Protein AF-A0A7S3F4J5-F1 (afdb_monomer)

Mean predicted aligned error: 11.93 Å

Foldseek 3Di:
DDDDDDDDDDDDPFAPQDWDFDDPVNVVVVQVVVQVVQPPPRPRPDVPVVPPDPVPDRDTDGRHDDPQAPPDCPPDPGDDDQWDKDKDADLPALDWCDDPVRDRPLQVVLVVCVVVLVAQARFPADSVLCLCLLVVPLVSVLVNLLSCQQAVQCGMWMHINRSDTLAHRHRHDNGDDPSSLVSLQVNQCSNPVDPDHSVRSSSVVSNVVSVVSNPDCVSVVVNVVSVVVVPPDD

Secondary structure (DSSP,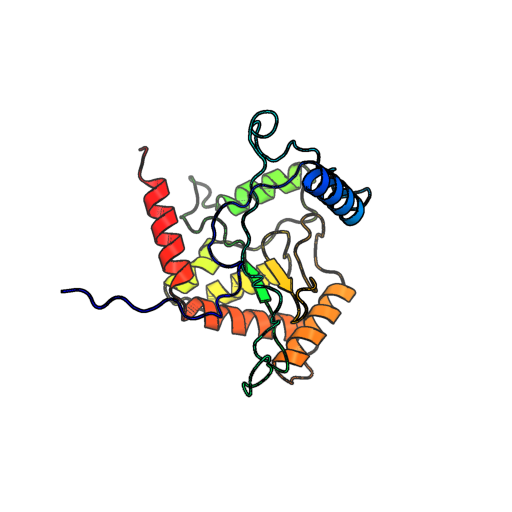 8-state):
-PPPPPP-S---TT-S-PEEEPPHHHHHHHHHHHHHHHTTTS----TTSS-S-TTTS--EEE----SSB---S-SSSSPPPS--EEEEE-----SPPBTTTTB-HHHHHHHHHHHTTSSSS-----HHHHHGGGGT-HHHHHHHHHHHHHS-TTTEEEEETBS-EEEE--SS-SS--HHHHHHHHHHHHHHH-----HHHHHHHHHHHHHHHHHH-THHHHHHHHHHHHTSS--

Structure (mmCIF, N/CA/C/O backbone):
data_AF-A0A7S3F4J5-F1
#
_entry.id   AF-A0A7S3F4J5-F1
#
loop_
_atom_site.group_PDB
_atom_site.id
_atom_site.type_symbol
_atom_site.label_atom_id
_atom_site.label_alt_id
_atom_site.label_comp_id
_atom_site.label_asym_id
_atom_site.label_entity_id
_atom_site.label_seq_id
_atom_site.pdbx_PDB_ins_code
_atom_site.Cartn_x
_atom_site.Cartn_y
_atom_site.Cartn_z
_atom_site.occupancy
_atom_site.B_iso_or_equiv
_atom_site.auth_seq_id
_atom_site.auth_comp_id
_atom_site.auth_asym_id
_atom_site.auth_atom_id
_atom_site.pdbx_PDB_model_num
ATOM 1 N N . CYS A 1 1 ? 43.204 15.368 -17.718 1.00 32.03 1 CYS A N 1
ATOM 2 C CA . CYS A 1 1 ? 43.441 14.307 -18.718 1.00 32.03 1 CYS A CA 1
ATOM 3 C C . CYS A 1 1 ? 42.603 13.088 -18.322 1.00 32.03 1 CYS A C 1
ATOM 5 O O . CYS A 1 1 ? 42.958 12.447 -17.337 1.00 32.03 1 CYS A O 1
ATOM 7 N N . PRO A 1 2 ? 41.441 12.833 -18.949 1.00 34.69 2 PRO A N 1
ATOM 8 C CA . PRO A 1 2 ? 40.557 11.749 -18.534 1.00 34.69 2 PRO A CA 1
ATOM 9 C C . PRO A 1 2 ? 41.062 10.419 -19.107 1.00 34.69 2 PRO A C 1
ATOM 11 O O . PRO A 1 2 ? 41.300 10.299 -20.309 1.00 34.69 2 PRO A O 1
ATOM 14 N N . ARG A 1 3 ? 41.237 9.414 -18.243 1.00 28.86 3 ARG A N 1
ATOM 15 C CA . ARG A 1 3 ? 41.481 8.034 -18.672 1.00 28.86 3 ARG A CA 1
ATOM 16 C C . ARG A 1 3 ? 40.176 7.468 -19.227 1.00 28.86 3 ARG A C 1
ATOM 18 O O . ARG A 1 3 ? 39.187 7.368 -18.509 1.00 28.86 3 ARG A O 1
ATOM 25 N N . ARG A 1 4 ? 40.199 7.118 -20.513 1.00 34.00 4 ARG A N 1
ATOM 26 C CA . ARG A 1 4 ? 39.200 6.267 -21.165 1.00 34.00 4 ARG A CA 1
ATOM 27 C C . ARG A 1 4 ? 39.155 4.928 -20.427 1.00 34.00 4 ARG A C 1
ATOM 29 O O . ARG A 1 4 ? 40.159 4.220 -20.412 1.00 34.00 4 ARG A O 1
ATOM 36 N N . CYS A 1 5 ? 38.011 4.583 -19.846 1.00 32.28 5 CYS A N 1
ATOM 37 C CA . CYS A 1 5 ? 37.709 3.192 -19.533 1.00 32.28 5 CYS A CA 1
ATOM 38 C C . CYS A 1 5 ? 37.317 2.500 -20.840 1.00 32.28 5 CYS A C 1
ATOM 40 O O . CYS A 1 5 ? 36.456 2.983 -21.576 1.00 32.28 5 CYS A O 1
ATOM 42 N N . ALA A 1 6 ? 38.030 1.421 -21.146 1.00 33.41 6 ALA A N 1
ATOM 43 C CA . ALA A 1 6 ? 37.791 0.564 -22.289 1.00 33.41 6 ALA A CA 1
ATOM 44 C C . ALA A 1 6 ? 36.427 -0.124 -22.161 1.00 33.41 6 ALA A C 1
ATOM 46 O O . ALA A 1 6 ? 36.051 -0.580 -21.082 1.00 33.41 6 ALA A O 1
ATOM 47 N N . ALA A 1 7 ? 35.711 -0.185 -23.281 1.00 40.59 7 ALA A N 1
ATOM 48 C CA . ALA A 1 7 ? 34.556 -1.045 -23.450 1.00 40.59 7 ALA A CA 1
ATOM 49 C C . ALA A 1 7 ? 35.012 -2.506 -23.311 1.00 40.59 7 ALA A C 1
ATOM 51 O O . ALA A 1 7 ? 35.871 -2.962 -24.063 1.00 40.59 7 ALA A O 1
ATOM 52 N N . GLY A 1 8 ? 34.463 -3.194 -22.316 1.00 32.19 8 GLY A N 1
ATOM 53 C CA . GLY A 1 8 ? 34.619 -4.620 -22.066 1.00 32.19 8 GLY A CA 1
ATOM 54 C C . GLY A 1 8 ? 33.241 -5.183 -21.748 1.00 32.19 8 GLY A C 1
ATOM 55 O O . GLY A 1 8 ? 32.486 -4.593 -20.979 1.00 32.19 8 GLY A O 1
ATOM 56 N N . GLU A 1 9 ? 32.902 -6.254 -22.444 1.00 43.91 9 GLU A N 1
ATOM 57 C CA . GLU A 1 9 ? 31.578 -6.843 -22.605 1.00 43.91 9 GLU A CA 1
ATOM 58 C C . GLU A 1 9 ? 30.991 -7.362 -21.281 1.00 43.91 9 GLU A C 1
ATOM 60 O O . GLU A 1 9 ? 31.711 -7.890 -20.436 1.00 43.91 9 GLU A O 1
ATOM 65 N N . GLY A 1 10 ? 29.672 -7.208 -21.106 1.00 34.53 10 GLY A N 1
ATOM 66 C CA . GLY A 1 10 ? 28.944 -7.743 -19.945 1.00 34.53 10 GLY A CA 1
ATOM 67 C C . GLY A 1 10 ? 27.765 -6.910 -19.427 1.00 34.53 10 GLY A C 1
ATOM 68 O O . GLY A 1 10 ? 27.169 -7.270 -18.417 1.00 34.53 10 GLY A O 1
ATOM 69 N N . GLY A 1 11 ? 27.406 -5.796 -20.071 1.00 32.66 11 GLY A N 1
ATOM 70 C CA . GLY A 1 11 ? 26.209 -5.041 -19.691 1.00 32.66 11 GLY A CA 1
ATOM 71 C C . GLY A 1 11 ? 24.940 -5.732 -20.186 1.00 32.66 11 GLY A C 1
ATOM 72 O O . GLY A 1 11 ? 24.767 -5.870 -21.395 1.00 32.66 11 GLY A O 1
ATOM 73 N N . CYS A 1 12 ? 24.041 -6.132 -19.280 1.00 35.44 12 CYS A N 1
ATOM 74 C CA . CYS A 1 12 ? 22.691 -6.555 -19.653 1.00 35.44 12 CYS A CA 1
ATOM 75 C C . CYS A 1 12 ? 22.030 -5.448 -20.501 1.00 35.44 12 CYS A C 1
ATOM 77 O O . CYS A 1 12 ? 21.858 -4.328 -20.005 1.00 35.44 12 CYS A O 1
ATOM 79 N N . PRO A 1 13 ? 21.656 -5.718 -21.764 1.00 39.88 13 PRO A N 1
ATOM 80 C CA . PRO A 1 13 ? 21.007 -4.734 -22.616 1.00 39.88 13 PRO A CA 1
ATOM 81 C C . PRO A 1 13 ? 19.553 -4.591 -22.154 1.00 39.88 13 PRO A C 1
ATOM 83 O O . PRO A 1 13 ? 18.672 -5.302 -22.624 1.00 39.88 13 PRO A O 1
ATOM 86 N N . GLY A 1 14 ? 19.287 -3.731 -21.171 1.00 46.59 14 GLY A N 1
ATOM 87 C CA . GLY A 1 14 ? 17.913 -3.561 -20.691 1.00 46.59 14 GLY A CA 1
ATOM 88 C C . GLY A 1 14 ? 17.659 -2.498 -19.629 1.00 46.59 14 GLY A C 1
ATOM 89 O O . GLY A 1 14 ? 16.515 -2.089 -19.495 1.00 46.59 14 GLY A O 1
ATOM 90 N N . ASP A 1 15 ? 18.673 -2.016 -18.906 1.00 48.16 15 ASP A N 1
ATOM 91 C CA . ASP A 1 15 ? 18.454 -1.150 -17.729 1.00 48.16 15 ASP A CA 1
ATOM 92 C C . ASP A 1 15 ? 18.758 0.340 -17.987 1.00 48.16 15 ASP A C 1
ATOM 94 O O . ASP A 1 15 ? 18.996 1.116 -17.066 1.00 48.16 15 ASP A O 1
ATOM 98 N N . SER A 1 16 ? 18.795 0.770 -19.254 1.00 53.78 16 SER A N 1
ATOM 99 C CA . SER A 1 16 ? 19.180 2.146 -19.608 1.00 53.78 16 SER A CA 1
ATOM 100 C C . SER A 1 16 ? 18.078 3.189 -19.375 1.00 53.78 16 SER A C 1
ATOM 102 O O . SER A 1 16 ? 18.332 4.375 -19.583 1.00 53.78 16 SER A O 1
ATOM 104 N N . GLY A 1 17 ? 16.851 2.774 -19.019 1.00 57.31 17 GLY A N 1
ATOM 105 C CA . GLY A 1 17 ? 15.670 3.649 -18.944 1.00 57.31 17 GLY A CA 1
ATOM 106 C C . GLY A 1 17 ? 15.322 4.340 -20.273 1.00 57.31 17 GLY A C 1
ATOM 107 O O . GLY A 1 17 ? 14.478 5.236 -20.310 1.00 57.31 17 GLY A O 1
ATOM 108 N N . ALA A 1 18 ? 15.988 3.956 -21.367 1.00 66.25 18 ALA A N 1
ATOM 109 C CA . ALA A 1 18 ? 15.834 4.588 -22.664 1.00 66.25 18 ALA A CA 1
ATOM 110 C C . ALA A 1 18 ? 14.555 4.076 -23.348 1.00 66.25 18 ALA A C 1
ATOM 112 O O . ALA A 1 18 ? 14.289 2.870 -23.305 1.00 66.25 18 ALA A O 1
ATOM 113 N N . PRO A 1 19 ? 13.777 4.954 -24.005 1.00 69.81 19 PRO A N 1
ATOM 114 C CA . PRO A 1 19 ? 12.610 4.536 -24.767 1.00 69.81 19 PRO A CA 1
ATOM 115 C C . PRO A 1 19 ? 13.005 3.567 -25.895 1.00 69.81 19 PRO A C 1
ATOM 117 O O . PRO A 1 19 ? 13.826 3.890 -26.752 1.00 69.81 19 PRO A O 1
ATOM 120 N N . LEU A 1 20 ? 12.410 2.378 -25.901 1.00 71.31 20 LEU A N 1
ATOM 121 C CA . LEU A 1 20 ? 12.544 1.354 -26.929 1.00 71.31 20 LEU A CA 1
ATOM 122 C C . LEU A 1 20 ? 11.392 1.486 -27.926 1.00 71.31 20 LEU A C 1
ATOM 124 O O . LEU A 1 20 ? 10.230 1.406 -27.532 1.00 71.31 20 LEU A O 1
ATOM 128 N N . ALA A 1 21 ? 11.693 1.636 -29.213 1.00 73.62 21 ALA A N 1
ATOM 129 C CA . ALA A 1 21 ? 10.664 1.619 -30.248 1.00 73.62 21 ALA A CA 1
ATOM 130 C C . ALA A 1 21 ? 9.987 0.236 -30.315 1.00 73.62 21 ALA A C 1
ATOM 132 O O . ALA A 1 21 ? 10.665 -0.786 -30.443 1.00 73.62 21 ALA A O 1
ATOM 133 N N . LEU A 1 22 ? 8.654 0.191 -30.240 1.00 69.62 22 LEU A N 1
ATOM 134 C CA . LEU A 1 22 ? 7.880 -1.045 -30.360 1.00 69.62 22 LEU A CA 1
ATOM 135 C C . LEU A 1 22 ? 7.415 -1.266 -31.807 1.00 69.62 22 LEU A C 1
ATOM 137 O O . LEU A 1 22 ? 6.611 -0.476 -32.316 1.00 69.62 22 LEU A O 1
ATOM 141 N N . PRO A 1 23 ? 7.814 -2.377 -32.458 1.00 80.12 23 PRO A N 1
ATOM 142 C CA . PRO A 1 23 ? 7.240 -2.773 -33.738 1.00 80.12 23 PRO A CA 1
ATOM 143 C C . PRO A 1 23 ? 5.718 -2.948 -33.646 1.00 80.12 23 PRO A C 1
ATOM 145 O O . PRO A 1 23 ? 5.198 -3.445 -32.643 1.00 80.12 23 PRO A O 1
ATOM 148 N N . ALA A 1 24 ? 4.999 -2.603 -34.718 1.00 74.06 24 ALA A N 1
ATOM 149 C CA . ALA A 1 24 ? 3.534 -2.658 -34.758 1.00 74.06 24 ALA A CA 1
ATOM 150 C C . ALA A 1 24 ? 2.964 -4.040 -34.377 1.00 74.06 24 ALA A C 1
ATOM 152 O O . ALA A 1 24 ? 2.048 -4.121 -33.562 1.00 74.06 24 ALA A O 1
ATOM 153 N N . ALA A 1 25 ? 3.572 -5.120 -34.876 1.00 76.00 25 ALA A N 1
ATOM 154 C CA . ALA A 1 25 ? 3.157 -6.490 -34.569 1.00 76.00 25 ALA A CA 1
ATOM 155 C C . ALA A 1 25 ? 3.317 -6.851 -33.078 1.00 76.00 25 ALA A C 1
ATOM 157 O O . ALA A 1 25 ? 2.450 -7.502 -32.495 1.00 76.00 25 ALA A O 1
ATOM 158 N N . LEU A 1 26 ? 4.397 -6.391 -32.431 1.00 73.25 26 LEU A N 1
ATOM 159 C CA . LEU A 1 26 ? 4.615 -6.618 -30.999 1.00 73.25 26 LEU A CA 1
ATOM 160 C C . LEU A 1 26 ? 3.589 -5.846 -30.161 1.00 73.25 26 LEU A C 1
ATOM 162 O O . LEU A 1 26 ? 3.071 -6.373 -29.180 1.00 73.25 26 LEU A O 1
ATOM 166 N N . ARG A 1 27 ? 3.255 -4.617 -30.573 1.00 72.25 27 ARG A N 1
ATOM 167 C CA . ARG A 1 27 ? 2.216 -3.797 -29.935 1.00 72.25 27 ARG A CA 1
ATOM 168 C C . ARG A 1 27 ? 0.847 -4.475 -29.997 1.00 72.25 27 ARG A C 1
ATOM 170 O O . ARG A 1 27 ? 0.159 -4.539 -28.982 1.00 72.25 27 ARG A O 1
ATOM 177 N N . GLU A 1 28 ? 0.454 -4.981 -31.161 1.00 74.56 28 GLU A N 1
ATOM 178 C CA . GLU A 1 28 ? -0.828 -5.672 -31.348 1.00 74.56 28 GLU A CA 1
ATOM 179 C C . GLU A 1 28 ? -0.906 -6.962 -30.527 1.00 74.56 28 GLU A C 1
ATOM 181 O O . GLU A 1 28 ? -1.878 -7.168 -29.797 1.00 74.56 28 GLU A O 1
ATOM 186 N N . GLY A 1 29 ? 0.153 -7.778 -30.561 1.00 75.75 29 GLY A N 1
ATOM 187 C CA . GLY A 1 29 ? 0.253 -8.985 -29.742 1.00 75.75 29 GLY A CA 1
ATOM 188 C C . GLY A 1 29 ? 0.189 -8.687 -28.240 1.00 75.75 29 GLY A C 1
ATOM 189 O O . GLY A 1 29 ? -0.540 -9.355 -27.506 1.00 75.75 29 GLY A O 1
ATOM 190 N N . LEU A 1 30 ? 0.882 -7.640 -27.781 1.00 72.62 30 LEU A N 1
ATOM 191 C CA . LEU A 1 30 ? 0.859 -7.213 -26.382 1.00 72.62 30 LEU A CA 1
ATOM 192 C C . LEU A 1 30 ? -0.533 -6.727 -25.961 1.00 72.62 30 LEU A C 1
ATOM 194 O O . LEU A 1 30 ? -1.018 -7.110 -24.900 1.00 72.62 30 LEU A O 1
ATOM 198 N N . LEU A 1 31 ? -1.203 -5.916 -26.784 1.00 72.38 31 LEU A N 1
ATOM 199 C CA . LEU A 1 31 ? -2.565 -5.453 -26.507 1.00 72.38 31 LEU A CA 1
ATOM 200 C C . LEU A 1 31 ? -3.555 -6.619 -26.431 1.00 72.38 31 LEU A C 1
ATOM 202 O O . LEU A 1 31 ? -4.405 -6.639 -25.538 1.00 72.38 31 LEU A O 1
ATOM 206 N N . ALA A 1 32 ? -3.439 -7.599 -27.327 1.00 74.12 32 ALA A N 1
ATOM 207 C CA . ALA A 1 32 ? -4.258 -8.805 -27.290 1.00 74.12 32 ALA A CA 1
ATOM 208 C C . ALA A 1 32 ? -4.024 -9.599 -25.993 1.00 74.12 32 ALA A C 1
ATOM 210 O O . ALA A 1 32 ? -4.984 -9.920 -25.290 1.00 74.12 32 ALA A O 1
ATOM 211 N N . ALA A 1 33 ? -2.760 -9.830 -25.622 1.00 73.94 33 ALA A N 1
ATOM 212 C CA . ALA A 1 33 ? -2.395 -10.533 -24.393 1.00 73.94 33 ALA A CA 1
ATOM 213 C C . ALA A 1 33 ? -2.870 -9.797 -23.126 1.00 73.94 33 ALA A C 1
ATOM 215 O O . ALA A 1 33 ? -3.418 -10.417 -22.215 1.00 73.94 33 ALA A O 1
ATOM 216 N N . LEU A 1 34 ? -2.727 -8.468 -23.075 1.00 71.19 34 LEU A N 1
ATOM 217 C CA . LEU A 1 34 ? -3.187 -7.642 -21.954 1.00 71.19 34 LEU A CA 1
ATOM 218 C C . LEU A 1 34 ? -4.708 -7.673 -21.796 1.00 71.19 34 LEU A C 1
ATOM 220 O O . LEU A 1 34 ? -5.211 -7.719 -20.673 1.00 71.19 34 LEU A O 1
ATOM 224 N N . ASN A 1 35 ? -5.443 -7.639 -22.909 1.00 68.19 35 ASN A N 1
ATOM 225 C CA . ASN A 1 35 ? -6.898 -7.741 -22.892 1.00 68.19 35 ASN A CA 1
ATOM 226 C C . ASN A 1 35 ? -7.358 -9.135 -22.451 1.00 68.19 35 ASN A C 1
ATOM 228 O O . ASN A 1 35 ? -8.273 -9.228 -21.637 1.00 68.19 35 ASN A O 1
ATOM 232 N N . ALA A 1 36 ? -6.689 -10.198 -22.906 1.00 74.44 36 ALA A N 1
ATOM 233 C CA . ALA A 1 36 ? -6.965 -11.560 -22.454 1.00 74.44 36 ALA A CA 1
ATOM 234 C C . ALA A 1 36 ? -6.711 -11.730 -20.944 1.00 74.44 36 ALA A C 1
ATOM 236 O O . ALA A 1 36 ? -7.530 -12.311 -20.236 1.00 74.44 36 ALA A O 1
ATOM 237 N N . ALA A 1 37 ? -5.621 -11.157 -20.423 1.00 68.69 37 ALA A N 1
ATOM 238 C CA . ALA A 1 37 ? -5.252 -11.260 -19.011 1.00 68.69 37 ALA A CA 1
ATOM 239 C C . ALA A 1 37 ? -6.173 -10.477 -18.050 1.00 68.69 37 ALA A C 1
ATOM 241 O O . ALA A 1 37 ? -6.195 -10.768 -16.854 1.00 68.69 37 ALA A O 1
ATOM 242 N N . ARG A 1 38 ? -6.920 -9.471 -18.530 1.00 62.28 38 ARG A N 1
ATOM 243 C CA . ARG A 1 38 ? -7.803 -8.634 -17.691 1.00 62.28 38 ARG A CA 1
ATOM 244 C C . ARG A 1 38 ? -9.192 -9.228 -17.427 1.00 62.28 38 ARG A C 1
ATOM 246 O O . ARG A 1 38 ? -9.865 -8.744 -16.515 1.00 62.28 38 ARG A O 1
ATOM 253 N N . GLY A 1 39 ? -9.600 -10.261 -18.169 1.00 56.44 39 GLY A N 1
ATOM 254 C CA . GLY A 1 39 ? -10.933 -10.870 -18.070 1.00 56.44 39 GLY A CA 1
ATOM 255 C C . GLY A 1 39 ? -12.082 -9.924 -18.461 1.00 56.44 39 GLY A C 1
ATOM 256 O O . GLY A 1 39 ? -11.877 -8.743 -18.731 1.00 56.44 39 GLY A O 1
ATOM 257 N N . GLU A 1 40 ? -13.320 -10.427 -18.477 1.00 45.53 40 GLU A N 1
ATOM 258 C CA . GLU A 1 40 ? -14.501 -9.690 -18.977 1.00 45.53 40 GLU A CA 1
ATOM 259 C C . GLU A 1 40 ? -14.897 -8.466 -18.120 1.00 45.53 40 GLU A C 1
ATOM 261 O O . GLU A 1 40 ? -15.527 -7.532 -18.615 1.00 45.53 40 GLU A O 1
ATOM 266 N N . GLY A 1 41 ? -14.499 -8.430 -16.841 1.00 43.94 41 GLY A N 1
ATOM 267 C CA . GLY A 1 41 ? -14.794 -7.333 -15.906 1.00 43.94 41 GLY A CA 1
ATOM 268 C C . GLY A 1 41 ? -13.708 -6.253 -15.796 1.00 43.94 41 GLY A C 1
ATOM 269 O O . GLY A 1 41 ? -13.954 -5.183 -15.225 1.00 43.94 41 GLY A O 1
ATOM 270 N N . GLY A 1 42 ? -12.508 -6.512 -16.322 1.00 45.31 42 GLY A N 1
ATOM 271 C CA . GLY A 1 42 ? -11.429 -5.537 -16.412 1.00 45.31 42 GLY A CA 1
ATOM 272 C C . GLY A 1 42 ? -11.581 -4.763 -17.711 1.00 45.31 42 GLY A C 1
ATOM 273 O O . GLY A 1 42 ? -11.340 -5.318 -18.773 1.00 45.31 42 GLY A O 1
ATOM 274 N N . GLY A 1 43 ? -12.000 -3.493 -17.646 1.00 46.91 43 GLY A N 1
ATOM 275 C CA . GLY A 1 43 ? -12.234 -2.679 -18.846 1.00 46.91 43 GLY A CA 1
ATOM 276 C C . GLY A 1 43 ? -11.130 -2.855 -19.899 1.00 46.91 43 GLY A C 1
ATOM 277 O O . GLY A 1 43 ? -9.942 -2.892 -19.542 1.00 46.91 43 GLY A O 1
ATOM 278 N N . ARG A 1 44 ? -11.531 -2.993 -21.177 1.00 43.91 44 ARG A N 1
ATOM 279 C CA . ARG A 1 44 ? -10.604 -3.182 -22.305 1.00 43.91 44 ARG A CA 1
ATOM 280 C C . ARG A 1 44 ? -9.453 -2.189 -22.183 1.00 43.91 44 ARG A C 1
ATOM 282 O O . ARG A 1 44 ? -9.674 -0.989 -22.010 1.00 43.91 44 ARG A O 1
ATOM 289 N N . VAL A 1 45 ? -8.228 -2.674 -22.349 1.00 43.81 45 VAL A N 1
ATOM 290 C CA . VAL A 1 45 ? -7.141 -1.841 -22.861 1.00 43.81 45 VAL A CA 1
ATOM 291 C C . VAL A 1 45 ? -7.478 -1.564 -24.323 1.00 43.81 45 VAL A C 1
ATOM 293 O O . VAL A 1 45 ? -6.957 -2.175 -25.251 1.00 43.81 45 VAL A O 1
ATOM 296 N N . VAL A 1 46 ? -8.436 -0.665 -24.523 1.00 42.47 46 VAL A N 1
ATOM 297 C CA . VAL A 1 46 ? -8.457 0.183 -25.708 1.00 42.47 46 VAL A CA 1
ATOM 298 C C . VAL A 1 46 ? -7.246 1.102 -25.575 1.00 42.47 46 VAL A C 1
ATOM 300 O O . VAL A 1 46 ? -6.859 1.434 -24.449 1.00 42.47 46 VAL A O 1
ATOM 303 N N . GLY A 1 47 ? -6.647 1.537 -26.681 1.00 40.31 47 GLY A N 1
ATOM 304 C CA . GLY A 1 47 ? -5.560 2.528 -26.691 1.00 40.31 47 GLY A CA 1
ATOM 305 C C . GLY A 1 47 ? -5.945 3.915 -26.135 1.00 40.31 47 GLY A C 1
ATOM 306 O O . GLY A 1 47 ? -5.438 4.922 -26.599 1.00 40.31 47 GLY A O 1
ATOM 307 N N . ALA A 1 48 ? -6.858 3.992 -25.164 1.00 36.50 48 ALA A N 1
ATOM 308 C CA . ALA A 1 48 ? -7.655 5.160 -24.816 1.00 36.50 48 ALA A CA 1
ATOM 309 C C . ALA A 1 48 ? -7.450 5.667 -23.373 1.00 36.50 48 ALA A C 1
ATOM 311 O O . ALA A 1 48 ? -8.067 6.655 -22.983 1.00 36.50 48 ALA A O 1
ATOM 312 N N . HIS A 1 49 ? -6.580 5.038 -22.568 1.00 35.31 49 HIS A N 1
ATOM 313 C CA . HIS A 1 49 ? -6.132 5.617 -21.286 1.00 35.31 49 HIS A CA 1
ATOM 314 C C . HIS A 1 49 ? -4.667 6.066 -21.269 1.00 35.31 49 HIS A C 1
ATOM 316 O O . HIS A 1 49 ? -4.238 6.684 -20.296 1.00 35.31 49 HIS A O 1
ATOM 322 N N . ALA A 1 50 ? -3.938 5.876 -22.370 1.00 36.12 50 ALA A N 1
ATOM 323 C CA . ALA A 1 50 ? -2.950 6.869 -22.753 1.00 36.12 50 ALA A CA 1
ATOM 324 C C . ALA A 1 50 ? -3.756 8.055 -23.296 1.00 36.12 50 ALA A C 1
ATOM 326 O O . ALA A 1 50 ? -4.408 7.949 -24.329 1.00 36.12 50 ALA A O 1
ATOM 327 N N . THR A 1 51 ? -3.823 9.149 -22.547 1.00 34.19 51 THR A N 1
ATOM 328 C CA . THR A 1 51 ? -4.411 10.419 -22.986 1.00 34.19 51 THR A CA 1
ATOM 329 C C . THR A 1 51 ? -4.024 10.736 -24.433 1.00 34.19 51 THR A C 1
ATOM 331 O O . THR A 1 51 ? -2.871 11.066 -24.662 1.00 34.19 51 THR A O 1
ATOM 334 N N . ARG A 1 52 ? -4.972 10.633 -25.378 1.00 33.88 52 ARG A N 1
ATOM 335 C CA . ARG A 1 52 ? -5.053 11.320 -26.690 1.00 33.88 52 ARG A CA 1
ATOM 336 C C . ARG A 1 52 ? -3.821 11.317 -27.628 1.00 33.88 52 ARG A C 1
ATOM 338 O O . ARG A 1 52 ? -3.867 11.988 -28.645 1.00 33.88 52 ARG A O 1
ATOM 345 N N . ALA A 1 53 ? -2.744 10.604 -27.315 1.00 34.38 53 ALA A N 1
ATOM 346 C CA . ALA A 1 53 ? -1.436 10.829 -27.935 1.00 34.38 53 ALA A CA 1
ATOM 347 C C . ALA A 1 53 ? -1.002 9.723 -28.915 1.00 34.38 53 ALA A C 1
ATOM 349 O O . ALA A 1 53 ? -0.144 9.954 -29.752 1.00 34.38 53 ALA A O 1
ATOM 350 N N . VAL A 1 54 ? -1.574 8.518 -28.850 1.00 43.41 54 VAL A N 1
ATOM 351 C CA . VAL A 1 54 ? -0.974 7.339 -29.517 1.00 43.41 54 VAL A CA 1
ATOM 352 C C . VAL A 1 54 ? -1.536 7.061 -30.918 1.00 43.41 54 VAL A C 1
ATOM 354 O O . VAL A 1 54 ? -1.080 6.140 -31.582 1.00 43.41 54 VAL A O 1
ATOM 357 N N . GLU A 1 55 ? -2.483 7.858 -31.415 1.00 44.97 55 GLU A N 1
ATOM 358 C CA . GLU A 1 55 ? -2.869 7.761 -32.835 1.00 44.97 55 GLU A CA 1
ATOM 359 C C . GLU A 1 55 ? -1.836 8.433 -33.763 1.00 44.97 55 GLU A C 1
ATOM 361 O O . GLU A 1 55 ? -1.810 8.125 -34.949 1.00 44.97 55 GLU A O 1
ATOM 366 N N . GLU A 1 56 ? -0.914 9.245 -33.218 1.00 46.34 56 GLU A N 1
ATOM 367 C CA . GLU A 1 56 ? 0.160 9.913 -33.980 1.00 46.34 56 GLU A CA 1
ATOM 368 C C . GLU A 1 56 ? 1.586 9.690 -33.425 1.00 46.34 56 GLU A C 1
ATOM 370 O O . GLU A 1 56 ? 2.558 10.049 -34.086 1.00 46.34 56 GLU A O 1
ATOM 375 N N . LEU A 1 57 ? 1.754 9.078 -32.243 1.00 42.50 57 LEU A N 1
ATOM 376 C CA . LEU A 1 57 ? 3.071 8.838 -31.636 1.00 42.50 57 LEU A CA 1
ATOM 377 C C . LEU A 1 57 ? 3.535 7.390 -31.806 1.00 42.50 57 LEU A C 1
ATOM 379 O O . LEU A 1 57 ? 2.849 6.442 -31.420 1.00 42.50 57 LEU A O 1
ATOM 383 N N . GLU A 1 58 ? 4.754 7.239 -32.327 1.00 54.25 58 GLU A N 1
ATOM 384 C CA . GLU A 1 58 ? 5.552 6.017 -32.245 1.00 54.25 58 GLU A CA 1
ATOM 385 C C . GLU A 1 58 ? 5.454 5.437 -30.824 1.00 54.25 58 GLU A C 1
ATOM 387 O O . GLU A 1 58 ? 5.695 6.117 -29.824 1.00 54.25 58 GLU A O 1
ATOM 392 N N . ALA A 1 59 ? 5.016 4.182 -30.716 1.00 60.78 59 ALA A N 1
ATOM 393 C CA . ALA A 1 59 ? 4.841 3.543 -29.422 1.00 60.78 59 ALA A CA 1
ATOM 394 C C . ALA A 1 59 ? 6.221 3.193 -28.862 1.00 60.78 59 ALA A C 1
ATOM 396 O O . ALA A 1 59 ? 6.860 2.244 -29.313 1.00 60.78 59 ALA A O 1
ATOM 397 N N . TYR A 1 60 ? 6.672 3.958 -27.878 1.00 61.22 60 TYR A N 1
ATOM 398 C CA . TYR A 1 60 ? 7.875 3.642 -27.127 1.00 61.22 60 TYR A CA 1
ATOM 399 C C . TYR A 1 60 ? 7.524 2.864 -25.853 1.00 61.22 60 TYR A C 1
ATOM 401 O O . TYR A 1 60 ? 6.553 3.182 -25.164 1.00 61.22 60 TYR A O 1
ATOM 409 N N . ALA A 1 61 ? 8.320 1.850 -25.527 1.00 66.25 61 ALA A N 1
ATOM 410 C CA . ALA A 1 61 ? 8.312 1.172 -24.236 1.00 66.25 61 ALA A CA 1
ATOM 411 C C . ALA A 1 61 ? 9.500 1.632 -23.394 1.00 66.25 61 ALA A C 1
ATOM 413 O O . ALA A 1 61 ? 10.560 1.927 -23.928 1.00 66.25 61 ALA A O 1
ATOM 414 N N . VAL A 1 62 ? 9.351 1.632 -22.075 1.00 66.25 62 VAL A N 1
ATOM 415 C CA . VAL A 1 62 ? 10.489 1.753 -21.159 1.00 66.25 62 VAL A CA 1
ATOM 416 C C . VAL A 1 62 ? 10.676 0.396 -20.502 1.00 66.25 62 VAL A C 1
ATOM 418 O O . VAL A 1 62 ? 9.726 -0.157 -19.943 1.00 66.25 62 VAL A O 1
ATOM 421 N N . LEU A 1 63 ? 11.884 -0.152 -20.608 1.00 69.12 63 LEU A N 1
ATOM 422 C CA . LEU A 1 63 ? 12.277 -1.311 -19.821 1.00 69.12 63 LEU A CA 1
ATOM 423 C C . LEU A 1 63 ? 12.679 -0.816 -18.436 1.00 69.12 63 LEU A C 1
ATOM 425 O O . LEU A 1 63 ? 13.567 0.018 -18.287 1.00 69.12 63 LEU A O 1
ATOM 429 N N . GLU A 1 64 ? 11.970 -1.316 -17.436 1.00 70.50 64 GLU A N 1
ATOM 430 C CA . GLU A 1 64 ? 12.206 -1.030 -16.031 1.00 70.50 64 GLU A CA 1
ATOM 431 C C . GLU A 1 64 ? 12.545 -2.336 -15.337 1.00 70.50 64 GLU A C 1
ATOM 433 O O . GLU A 1 64 ? 11.901 -3.363 -15.578 1.00 70.50 64 GLU A O 1
ATOM 438 N N . ARG A 1 65 ? 13.505 -2.289 -14.414 1.00 74.69 65 ARG A N 1
ATOM 439 C CA . ARG A 1 65 ? 13.749 -3.414 -13.521 1.00 74.69 65 ARG A CA 1
ATOM 440 C C . ARG A 1 65 ? 12.464 -3.770 -12.774 1.00 74.69 65 ARG A C 1
ATOM 442 O O . ARG A 1 65 ? 11.865 -2.908 -12.115 1.00 74.69 65 ARG A O 1
ATOM 449 N N . ASP A 1 66 ? 12.093 -5.047 -12.836 1.00 75.38 66 ASP A N 1
ATOM 450 C CA . ASP A 1 66 ? 11.031 -5.602 -12.009 1.00 75.38 66 ASP A CA 1
ATOM 451 C C . ASP A 1 66 ? 11.475 -5.582 -10.540 1.00 75.38 66 ASP A C 1
ATOM 453 O O . ASP A 1 66 ? 12.482 -6.178 -10.157 1.00 75.38 66 ASP A O 1
ATOM 457 N N . LYS A 1 67 ? 10.734 -4.823 -9.732 1.00 79.00 67 LYS A N 1
ATOM 458 C CA . LYS A 1 67 ? 10.988 -4.628 -8.298 1.00 79.00 67 LYS A CA 1
ATOM 459 C C . LYS A 1 67 ? 10.163 -5.604 -7.454 1.00 79.00 67 LYS A C 1
ATOM 461 O O . LYS A 1 67 ? 10.374 -5.684 -6.248 1.00 79.00 67 LYS A O 1
ATOM 466 N N . ALA A 1 68 ? 9.197 -6.290 -8.068 1.00 71.94 68 ALA A N 1
ATOM 467 C CA . ALA A 1 68 ? 8.323 -7.254 -7.417 1.00 71.94 68 ALA A CA 1
ATOM 468 C C . ALA A 1 68 ? 8.892 -8.671 -7.477 1.00 71.94 68 ALA A C 1
ATOM 470 O O . ALA A 1 68 ? 8.766 -9.405 -6.500 1.00 71.94 68 ALA A O 1
ATOM 471 N N . SER A 1 69 ? 9.547 -9.052 -8.576 1.00 67.69 69 SER A N 1
ATOM 472 C CA . SER A 1 69 ? 10.295 -10.306 -8.615 1.00 67.69 69 SER A CA 1
ATOM 473 C C . SER A 1 69 ? 11.721 -10.113 -8.106 1.00 67.69 69 SER A C 1
ATOM 475 O O . SER A 1 69 ? 12.477 -9.257 -8.564 1.00 67.69 69 SER A O 1
ATOM 477 N N . VAL A 1 70 ? 12.121 -10.952 -7.153 1.00 62.50 70 VAL A N 1
ATOM 478 C CA . VAL A 1 70 ? 13.525 -11.059 -6.748 1.00 62.50 70 VAL A CA 1
ATOM 479 C C . VAL A 1 70 ? 14.130 -12.216 -7.534 1.00 62.50 70 VAL A C 1
ATOM 481 O O . VAL A 1 70 ? 14.430 -13.281 -7.003 1.00 62.50 70 VAL A O 1
ATOM 484 N N . ARG A 1 71 ? 14.257 -12.035 -8.851 1.00 53.50 71 ARG A N 1
ATOM 485 C CA . ARG A 1 71 ? 15.025 -12.941 -9.715 1.00 53.50 71 ARG A CA 1
ATOM 486 C C . ARG A 1 71 ? 16.397 -12.311 -9.944 1.00 53.50 71 ARG A C 1
ATOM 488 O O . ARG A 1 71 ? 16.472 -11.183 -10.415 1.00 53.50 71 ARG A O 1
ATOM 495 N N . GLY A 1 72 ? 17.473 -13.011 -9.573 1.00 45.12 72 GLY A N 1
ATOM 496 C CA . GLY A 1 72 ? 18.839 -12.580 -9.913 1.00 45.12 72 GLY A CA 1
ATOM 497 C C . GLY A 1 72 ? 19.791 -12.213 -8.768 1.00 45.12 72 GLY A C 1
ATOM 498 O O . GLY A 1 72 ? 20.867 -11.707 -9.052 1.00 45.12 72 GLY A O 1
ATOM 499 N N . LEU A 1 73 ? 19.506 -12.528 -7.498 1.00 46.16 73 LEU A N 1
ATOM 500 C CA . LEU A 1 73 ? 20.578 -12.609 -6.477 1.00 46.16 73 LEU A CA 1
ATOM 501 C C . LEU A 1 73 ? 21.355 -13.945 -6.541 1.00 46.16 73 LEU A C 1
ATOM 503 O O . LEU A 1 73 ? 21.967 -14.351 -5.562 1.00 46.16 73 LEU A O 1
ATOM 507 N N . GLY A 1 74 ? 21.300 -14.661 -7.670 1.00 40.00 74 GLY A N 1
ATOM 508 C CA . GLY A 1 74 ? 21.771 -16.044 -7.768 1.00 40.00 74 GLY A CA 1
ATOM 509 C C . GLY A 1 74 ? 22.284 -16.482 -9.141 1.00 40.00 74 GLY A C 1
ATOM 510 O O . GLY A 1 74 ? 22.170 -17.667 -9.444 1.00 40.00 74 GLY A O 1
ATOM 511 N N . GLU A 1 75 ? 22.834 -15.566 -9.947 1.00 42.88 75 GLU A N 1
ATOM 512 C CA . GLU A 1 75 ? 23.779 -15.910 -11.037 1.00 42.88 75 GLU A CA 1
ATOM 513 C C . GLU A 1 75 ? 25.243 -15.633 -10.628 1.00 42.88 75 GLU A C 1
ATOM 515 O O . GLU A 1 75 ? 26.112 -15.343 -11.442 1.00 42.88 75 GLU A O 1
ATOM 520 N N . GLY A 1 76 ? 25.515 -15.756 -9.328 1.00 49.94 76 GLY A N 1
ATOM 521 C CA . GLY A 1 76 ? 26.840 -15.834 -8.716 1.00 49.94 76 GLY A CA 1
ATOM 522 C C . GLY A 1 76 ? 26.721 -16.497 -7.339 1.00 49.94 76 GLY A C 1
ATOM 523 O O . GLY A 1 76 ? 25.600 -16.717 -6.875 1.00 49.94 76 GLY A O 1
ATOM 524 N N . ASP A 1 77 ? 27.848 -16.772 -6.675 1.00 41.97 77 ASP A N 1
ATOM 525 C CA . ASP A 1 77 ? 27.963 -17.370 -5.321 1.00 41.97 77 ASP A CA 1
ATOM 526 C C . ASP A 1 77 ? 27.344 -16.519 -4.177 1.00 41.97 77 ASP A C 1
ATOM 528 O O . ASP A 1 77 ? 27.684 -16.661 -3.002 1.00 41.97 77 ASP A O 1
ATOM 532 N N . GLY A 1 78 ? 26.429 -15.599 -4.494 1.00 43.84 78 GLY A N 1
ATOM 533 C CA . GLY A 1 78 ? 25.690 -14.796 -3.529 1.00 43.84 78 GLY A CA 1
ATOM 534 C C . GLY A 1 78 ? 24.513 -15.561 -2.906 1.00 43.84 78 GLY A C 1
ATOM 535 O O . GLY A 1 78 ? 23.936 -16.456 -3.532 1.00 43.84 78 GLY A O 1
ATOM 536 N N . PRO A 1 79 ? 24.114 -15.215 -1.669 1.00 40.78 79 PRO A N 1
ATOM 537 C CA . PRO A 1 79 ? 23.006 -15.875 -0.996 1.00 40.78 79 PRO A CA 1
ATOM 538 C C . PRO A 1 79 ? 21.694 -15.633 -1.753 1.00 40.78 79 PRO A C 1
ATOM 540 O O . PRO A 1 79 ? 21.213 -14.503 -1.868 1.00 40.78 79 PRO A O 1
ATOM 543 N N . ARG A 1 80 ? 21.073 -16.720 -2.227 1.00 51.41 80 ARG A N 1
ATOM 544 C CA . ARG A 1 80 ? 19.675 -16.700 -2.668 1.00 51.41 80 ARG A CA 1
ATOM 545 C C . ARG A 1 80 ? 18.817 -16.354 -1.455 1.00 51.41 80 ARG A C 1
ATOM 547 O O . ARG A 1 80 ? 18.806 -17.106 -0.483 1.00 51.41 80 ARG A O 1
ATOM 554 N N . LEU A 1 81 ? 18.101 -15.231 -1.500 1.00 58.69 81 LEU A N 1
ATOM 555 C CA . LEU A 1 81 ? 17.104 -14.927 -0.476 1.00 58.69 81 LEU A CA 1
ATOM 556 C C . LEU A 1 81 ? 16.058 -16.049 -0.482 1.00 58.69 81 LEU A C 1
ATOM 558 O O . LEU A 1 81 ? 15.381 -16.260 -1.487 1.00 58.69 81 LEU A O 1
ATOM 562 N N . ALA A 1 82 ? 15.963 -16.784 0.627 1.00 64.62 82 ALA A N 1
ATOM 563 C CA . ALA A 1 82 ? 15.035 -17.906 0.773 1.00 64.62 82 ALA A CA 1
ATOM 564 C C . ALA A 1 82 ? 13.563 -17.456 0.710 1.00 64.62 82 ALA A C 1
ATOM 566 O O . ALA A 1 82 ? 12.696 -18.228 0.308 1.00 64.62 82 ALA A O 1
ATOM 567 N N . ALA A 1 83 ? 13.298 -16.192 1.054 1.00 76.56 83 ALA A N 1
ATOM 568 C CA . ALA A 1 83 ? 12.003 -15.544 0.936 1.00 76.56 83 ALA A CA 1
ATOM 569 C C . ALA A 1 83 ? 12.174 -14.042 0.672 1.00 76.56 83 ALA A C 1
ATOM 571 O O . ALA A 1 83 ? 13.127 -13.414 1.134 1.00 76.56 83 ALA A O 1
ATOM 572 N N . ALA A 1 84 ? 11.232 -13.464 -0.071 1.00 84.56 84 ALA A N 1
ATOM 573 C CA . ALA A 1 84 ? 11.138 -12.032 -0.305 1.00 84.56 84 ALA A CA 1
ATOM 574 C C . ALA A 1 84 ? 9.669 -11.621 -0.432 1.00 84.56 84 ALA A C 1
ATOM 576 O O . ALA A 1 84 ? 8.846 -12.371 -0.963 1.00 84.56 84 ALA A O 1
ATOM 577 N N . LEU A 1 85 ? 9.370 -10.410 0.032 1.00 90.12 85 LEU A N 1
ATOM 578 C CA . LEU A 1 85 ? 8.085 -9.748 -0.143 1.00 90.12 85 LEU A CA 1
ATOM 579 C C . LEU A 1 85 ? 8.314 -8.372 -0.750 1.00 90.12 85 LEU A C 1
ATOM 581 O O . LEU A 1 85 ? 9.159 -7.612 -0.277 1.00 90.12 85 LEU A O 1
ATOM 585 N N . CYS A 1 86 ? 7.524 -8.037 -1.764 1.00 92.44 86 CYS A N 1
ATOM 586 C CA . CYS A 1 86 ? 7.456 -6.684 -2.294 1.00 92.44 86 CYS A CA 1
ATOM 587 C C . CYS A 1 86 ? 6.113 -6.063 -1.920 1.00 92.44 86 CYS A C 1
ATOM 589 O O . CYS A 1 86 ? 5.060 -6.679 -2.095 1.00 92.44 86 CYS A O 1
ATOM 591 N N . VAL A 1 87 ? 6.148 -4.834 -1.405 1.00 95.19 87 VAL A N 1
ATOM 592 C CA . VAL A 1 87 ? 4.950 -4.080 -1.034 1.00 95.19 87 VAL A CA 1
ATOM 593 C C . VAL A 1 87 ? 4.901 -2.795 -1.847 1.00 95.19 87 VAL A C 1
ATOM 595 O O . VAL A 1 87 ? 5.747 -1.914 -1.708 1.00 95.19 87 VAL A O 1
ATOM 598 N N . GLU A 1 88 ? 3.879 -2.669 -2.685 1.00 96.19 88 GLU A N 1
ATOM 599 C CA . GLU A 1 88 ? 3.564 -1.430 -3.389 1.00 96.19 88 GLU A CA 1
ATOM 600 C C . GLU A 1 88 ? 2.639 -0.580 -2.513 1.00 96.19 88 GLU A C 1
ATOM 602 O O . GLU A 1 88 ? 1.530 -1.000 -2.177 1.00 96.19 88 GLU A O 1
ATOM 607 N N . LEU A 1 89 ? 3.066 0.643 -2.187 1.00 95.88 89 LEU A N 1
ATOM 608 C CA . LEU A 1 89 ? 2.264 1.624 -1.456 1.00 95.88 89 LEU A CA 1
ATOM 609 C C . LEU A 1 89 ? 1.972 2.842 -2.334 1.00 95.88 89 LEU A C 1
ATOM 611 O O . LEU A 1 89 ? 2.879 3.457 -2.892 1.00 95.88 89 LEU A O 1
ATOM 615 N N . LYS A 1 90 ? 0.700 3.255 -2.406 1.00 96.44 90 LYS A N 1
ATOM 616 C CA . LYS A 1 90 ? 0.291 4.548 -2.986 1.00 96.44 90 LYS A CA 1
ATOM 617 C C . LYS A 1 90 ? -0.074 5.505 -1.852 1.00 96.44 90 LYS A C 1
ATOM 619 O O . LYS A 1 90 ? -1.259 5.580 -1.516 1.00 96.44 90 LYS A O 1
ATOM 624 N N . PRO A 1 91 ? 0.890 6.281 -1.314 1.00 95.50 91 PRO A N 1
ATOM 625 C CA . PRO A 1 91 ? 0.729 7.050 -0.073 1.00 95.50 91 PRO A CA 1
ATOM 626 C C . PRO A 1 91 ? -0.237 8.239 -0.189 1.00 95.50 91 PRO A C 1
ATOM 628 O O . PRO A 1 91 ? -0.601 8.855 0.804 1.00 95.50 91 PRO A O 1
ATOM 631 N N . LYS A 1 92 ? -0.673 8.580 -1.410 1.00 95.50 92 LYS A N 1
ATOM 632 C CA . LYS A 1 92 ? -1.533 9.740 -1.709 1.00 95.50 92 LYS A CA 1
ATOM 633 C C . LYS A 1 92 ? -0.919 11.049 -1.173 1.00 95.50 92 LYS A C 1
ATOM 635 O O . LYS A 1 92 ? 0.299 11.197 -1.157 1.00 95.50 92 LYS A O 1
ATOM 640 N N . CYS A 1 93 ? -1.759 12.037 -0.860 1.00 93.31 93 CYS A N 1
ATOM 641 C CA . CYS A 1 93 ? -1.344 13.381 -0.460 1.00 93.31 93 CYS A CA 1
ATOM 642 C C . CYS A 1 93 ? -1.280 13.492 1.067 1.00 93.31 93 CYS A C 1
ATOM 644 O O . CYS A 1 93 ? -2.320 13.381 1.708 1.00 93.31 93 CYS A O 1
ATOM 646 N N . GLY A 1 94 ? -0.094 13.748 1.618 1.00 91.75 94 GLY A N 1
ATOM 647 C CA . GLY A 1 94 ? 0.155 13.962 3.046 1.00 91.75 94 GLY A CA 1
ATOM 648 C C . GLY A 1 94 ? 0.050 15.418 3.500 1.00 91.75 94 GLY A C 1
ATOM 649 O O . GLY A 1 94 ? 0.423 15.733 4.628 1.00 91.75 94 GLY A O 1
ATOM 650 N N . LEU A 1 95 ? -0.408 16.324 2.632 1.00 89.44 95 LEU A N 1
ATOM 651 C CA . LEU A 1 95 ? -0.637 17.721 3.001 1.00 89.44 95 LEU A CA 1
ATOM 652 C C . LEU A 1 95 ? -1.796 17.846 4.005 1.00 89.44 95 LEU A C 1
ATOM 654 O O . LEU A 1 95 ? -2.649 16.954 4.059 1.00 89.44 95 LEU A O 1
ATOM 658 N N . PRO A 1 96 ? -1.857 18.939 4.787 1.00 82.50 96 PRO A N 1
ATOM 659 C CA . PRO A 1 96 ? -2.956 19.185 5.713 1.00 82.50 96 PRO A CA 1
ATOM 660 C C . PRO A 1 96 ? -4.336 19.092 5.054 1.00 82.50 96 PRO A C 1
ATOM 662 O O . PRO A 1 96 ? -4.494 19.264 3.842 1.00 82.50 96 PRO A O 1
ATOM 665 N N . ALA A 1 97 ? -5.340 18.808 5.879 1.00 80.12 97 ALA A N 1
ATOM 666 C CA . ALA A 1 97 ? -6.728 18.770 5.457 1.00 80.12 97 ALA A CA 1
ATOM 667 C C . ALA A 1 97 ? -7.186 20.085 4.804 1.00 80.12 97 ALA A C 1
ATOM 669 O O . ALA A 1 97 ? -6.706 21.165 5.144 1.00 80.12 97 ALA A O 1
ATOM 670 N N . LEU A 1 98 ? -8.134 19.982 3.870 1.00 70.94 98 LEU A N 1
ATOM 671 C CA . LEU A 1 98 ? -8.654 21.130 3.128 1.00 70.94 98 LEU A CA 1
ATOM 672 C C . LEU A 1 98 ? -9.937 21.665 3.781 1.00 70.94 98 LEU A C 1
ATOM 674 O O . LEU A 1 98 ? -10.864 20.901 4.058 1.00 70.94 98 LEU A O 1
ATOM 678 N N . GLY A 1 99 ? -10.014 22.989 3.937 1.00 62.88 99 GLY A N 1
ATOM 679 C CA . GLY A 1 99 ? -11.216 23.711 4.365 1.00 62.88 99 GLY A CA 1
ATOM 680 C C . GLY A 1 99 ? -11.609 23.520 5.837 1.00 62.88 99 GLY A C 1
ATOM 681 O O . GLY A 1 99 ? -10.980 22.781 6.592 1.00 62.88 99 GLY A O 1
ATOM 682 N N . ALA A 1 100 ? -12.700 24.181 6.237 1.00 57.19 100 ALA A N 1
ATOM 683 C CA . ALA A 1 100 ? -13.183 24.232 7.624 1.00 57.19 100 ALA A CA 1
ATOM 684 C C . ALA A 1 100 ? -13.568 22.862 8.224 1.00 57.19 100 ALA A C 1
ATOM 686 O O . ALA A 1 100 ? -13.691 22.730 9.435 1.00 57.19 100 ALA A O 1
ATOM 687 N N . GLY A 1 101 ? -13.753 21.834 7.388 1.00 63.34 101 GLY A N 1
ATOM 688 C CA . GLY A 1 101 ? -14.168 20.498 7.819 1.00 63.34 101 GLY A CA 1
ATOM 689 C C . GLY A 1 101 ? -13.034 19.565 8.250 1.00 63.34 101 GLY A C 1
ATOM 690 O O . GLY A 1 101 ? -13.327 18.428 8.610 1.00 63.34 101 GLY A O 1
ATOM 691 N N . GLY A 1 102 ? -11.765 19.982 8.155 1.00 79.88 102 GLY A N 1
ATOM 692 C CA . GLY A 1 102 ? -10.626 19.193 8.647 1.00 79.88 102 GLY A CA 1
ATOM 693 C C . GLY A 1 102 ? -10.432 17.828 7.969 1.00 79.88 102 GLY A C 1
ATOM 694 O O . GLY A 1 102 ? -9.701 16.990 8.487 1.00 79.88 102 GLY A O 1
ATOM 695 N N . LYS A 1 103 ? -11.047 17.587 6.800 1.00 84.75 103 LYS A N 1
ATOM 696 C CA . LYS A 1 103 ? -10.928 16.321 6.057 1.00 84.75 103 LYS A CA 1
ATOM 697 C C . LYS A 1 103 ? -9.801 16.368 5.034 1.00 84.75 103 LYS A C 1
ATOM 699 O O . LYS A 1 103 ? -9.640 17.346 4.299 1.00 84.75 103 LYS A O 1
ATOM 704 N N . SER A 1 104 ? -9.058 15.272 4.919 1.00 90.44 104 SER A N 1
ATOM 705 C CA . SER A 1 104 ? -8.066 15.133 3.861 1.00 90.44 104 SER A CA 1
ATOM 706 C C . SER A 1 104 ? -8.711 15.055 2.477 1.00 90.44 104 SER A C 1
ATOM 708 O O . SER A 1 104 ? -9.854 14.613 2.299 1.00 90.44 104 SER A O 1
ATOM 710 N N . ARG A 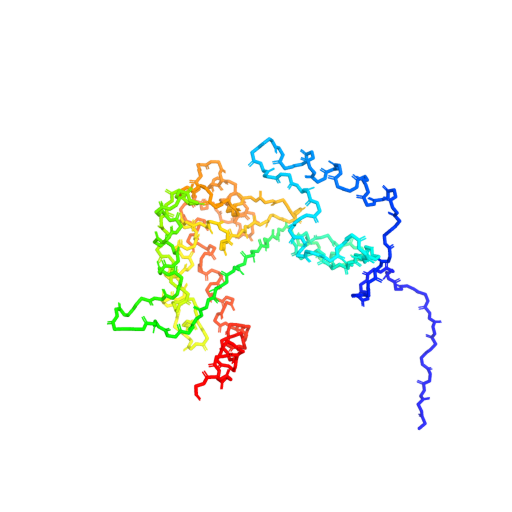1 105 ? -7.935 15.406 1.444 1.00 91.88 105 ARG A N 1
ATOM 711 C CA . ARG A 1 105 ? -8.328 15.171 0.046 1.00 91.88 105 ARG A CA 1
ATOM 712 C C . ARG A 1 105 ? -8.666 13.696 -0.205 1.00 91.88 105 ARG A C 1
ATOM 714 O O . ARG A 1 105 ? -9.548 13.406 -1.012 1.00 91.88 105 ARG A O 1
ATOM 721 N N . TYR A 1 106 ? -7.977 12.767 0.463 1.00 94.25 106 TYR A N 1
ATOM 722 C CA . TYR A 1 106 ? -8.253 11.337 0.334 1.00 94.25 106 TYR A CA 1
ATOM 723 C C . TYR A 1 106 ? -9.629 10.982 0.904 1.00 94.25 106 TYR A C 1
ATOM 725 O O . TYR A 1 106 ? -10.426 10.377 0.188 1.00 94.25 106 TYR A O 1
ATOM 733 N N . ALA A 1 107 ? -9.948 11.431 2.120 1.00 92.62 107 ALA A N 1
ATOM 734 C CA . ALA A 1 107 ? -11.232 11.177 2.767 1.00 92.62 107 ALA A CA 1
ATOM 735 C C . ALA A 1 107 ? -12.416 11.756 1.971 1.00 92.62 107 ALA A C 1
ATOM 737 O O . ALA A 1 107 ? -13.437 11.085 1.788 1.00 92.62 107 ALA A O 1
ATOM 738 N N . LEU A 1 108 ? -12.268 12.975 1.438 1.00 92.69 108 LEU A N 1
ATOM 739 C CA . LEU A 1 108 ? -13.270 13.596 0.564 1.00 92.69 108 LEU A CA 1
ATOM 740 C C . LEU A 1 108 ? -13.480 12.782 -0.722 1.00 92.69 108 LEU A C 1
ATOM 742 O O . LEU A 1 108 ? -14.614 12.524 -1.1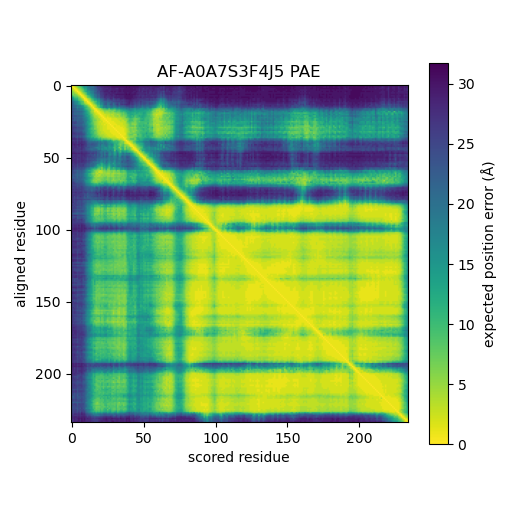26 1.00 92.69 108 LEU A O 1
ATOM 746 N N . HIS A 1 109 ? -12.396 12.315 -1.346 1.00 92.88 109 HIS A N 1
ATOM 747 C CA . HIS A 1 109 ? -12.486 11.521 -2.570 1.00 92.88 109 HIS A CA 1
ATOM 748 C C . HIS A 1 109 ? -13.035 10.107 -2.312 1.00 92.88 109 HIS A C 1
ATOM 750 O O . HIS A 1 109 ? -13.787 9.595 -3.135 1.00 92.88 109 HIS A O 1
ATOM 756 N N . GLN A 1 110 ? -12.735 9.486 -1.166 1.00 94.50 110 GLN A N 1
ATOM 757 C CA . GLN A 1 110 ? -13.354 8.220 -0.750 1.00 94.50 110 GLN A CA 1
ATOM 758 C C . GLN A 1 110 ? -14.879 8.353 -0.642 1.00 94.50 110 GLN A C 1
ATOM 760 O O . GLN A 1 110 ? -15.598 7.478 -1.115 1.00 94.50 110 GLN A O 1
ATOM 765 N N . ALA A 1 111 ? -15.386 9.461 -0.086 1.00 93.19 111 ALA A N 1
ATOM 766 C CA . ALA A 1 111 ? -16.828 9.708 -0.014 1.00 93.19 111 ALA A CA 1
ATOM 767 C C . ALA A 1 111 ? -17.468 9.823 -1.410 1.00 93.19 111 ALA A C 1
ATOM 769 O O . ALA A 1 111 ? -18.513 9.223 -1.662 1.00 93.19 111 ALA A O 1
ATOM 770 N N . LEU A 1 112 ? -16.815 10.533 -2.339 1.00 94.31 112 LEU A N 1
ATOM 771 C CA . LEU A 1 112 ? -17.280 10.635 -3.725 1.00 94.31 112 LEU A CA 1
ATOM 772 C C . LEU A 1 112 ? -17.298 9.271 -4.432 1.00 94.31 112 LEU A C 1
ATOM 774 O O . LEU A 1 112 ? -18.286 8.936 -5.081 1.00 94.31 112 LEU A O 1
ATOM 778 N N . LYS A 1 113 ? -16.231 8.478 -4.290 1.00 93.31 113 LYS A N 1
ATOM 779 C CA . LYS A 1 113 ? -16.124 7.141 -4.894 1.00 93.31 113 LYS A CA 1
ATOM 780 C C . LYS A 1 113 ? -17.177 6.178 -4.368 1.00 93.31 113 LYS A C 1
ATOM 782 O O . LYS A 1 113 ? -17.780 5.462 -5.160 1.00 93.31 113 LYS A O 1
ATOM 787 N N . ALA A 1 114 ? -17.423 6.196 -3.059 1.00 92.19 114 ALA A N 1
ATOM 788 C CA . ALA A 1 114 ? -18.475 5.394 -2.445 1.00 92.19 114 ALA A CA 1
ATOM 789 C C . ALA A 1 114 ? -19.853 5.775 -3.006 1.00 92.19 114 ALA A C 1
ATOM 791 O O . ALA A 1 114 ? -20.599 4.902 -3.433 1.00 92.19 114 ALA A O 1
ATOM 792 N N . ARG A 1 115 ? -20.156 7.080 -3.113 1.00 94.25 115 ARG A N 1
ATOM 793 C CA . ARG A 1 115 ? -21.411 7.565 -3.721 1.00 94.25 115 ARG A CA 1
ATOM 794 C C . ARG A 1 115 ? -21.590 7.090 -5.169 1.00 94.25 115 ARG A C 1
ATOM 796 O O . ARG A 1 115 ? -22.716 6.905 -5.611 1.00 94.25 115 ARG A O 1
ATOM 803 N N . ARG A 1 116 ? -20.493 6.922 -5.911 1.00 93.62 116 ARG A N 1
ATOM 804 C CA . ARG A 1 116 ? -20.492 6.464 -7.309 1.00 93.62 116 ARG A CA 1
ATOM 805 C C . ARG A 1 116 ? -20.424 4.941 -7.473 1.00 93.62 116 ARG A C 1
ATOM 807 O O . ARG A 1 116 ? -20.411 4.475 -8.605 1.00 93.62 116 ARG A O 1
ATOM 814 N N . GLY A 1 117 ? -20.336 4.172 -6.385 1.00 89.88 117 GLY A N 1
ATOM 815 C CA . GLY A 1 117 ? -20.149 2.719 -6.452 1.00 89.88 117 GLY A CA 1
ATOM 816 C C . GLY A 1 117 ? -18.791 2.289 -7.027 1.00 89.88 117 GLY A C 1
ATOM 817 O O . GLY A 1 117 ? -18.643 1.165 -7.493 1.00 89.88 117 GLY A O 1
ATOM 818 N N . GLU A 1 118 ? -17.784 3.171 -7.022 1.00 88.94 118 GLU A N 1
ATOM 819 C CA . GLU A 1 118 ? -16.445 2.873 -7.558 1.00 88.94 118 GLU A CA 1
ATOM 820 C C . GLU A 1 118 ? -15.590 2.021 -6.598 1.00 88.94 118 GLU A C 1
ATOM 822 O O . GLU A 1 118 ? -14.558 1.480 -7.003 1.00 88.94 118 GLU A O 1
ATOM 827 N N . ILE A 1 119 ? -15.994 1.941 -5.327 1.00 91.12 119 ILE A N 1
ATOM 828 C CA . ILE A 1 119 ? -15.330 1.195 -4.251 1.00 91.12 119 ILE A CA 1
ATOM 829 C C . ILE A 1 119 ? -16.370 0.434 -3.426 1.00 91.12 119 ILE A C 1
ATOM 831 O O . ILE A 1 119 ? -17.476 0.936 -3.230 1.00 91.12 119 ILE A O 1
ATOM 835 N N . GLY A 1 120 ? -16.005 -0.746 -2.918 1.00 86.69 120 GLY A N 1
ATOM 836 C CA . GLY A 1 120 ? -16.903 -1.574 -2.102 1.00 86.69 120 GLY A CA 1
ATOM 837 C C . GLY A 1 120 ? -17.103 -1.055 -0.675 1.00 86.69 120 GLY A C 1
ATOM 838 O O . GLY A 1 120 ? -18.166 -1.236 -0.092 1.00 86.69 120 GLY A O 1
ATOM 839 N N . ALA A 1 121 ? -16.101 -0.373 -0.116 1.00 91.06 121 ALA A N 1
ATOM 840 C CA . ALA A 1 121 ? -16.168 0.250 1.203 1.00 91.06 121 ALA A CA 1
ATOM 841 C C . ALA A 1 121 ? -15.223 1.454 1.286 1.00 91.06 121 ALA A C 1
ATOM 843 O O . ALA A 1 121 ? -14.222 1.522 0.570 1.00 91.06 121 ALA A O 1
ATOM 844 N N . ARG A 1 122 ? -15.528 2.409 2.172 1.00 93.75 122 ARG A N 1
ATOM 845 C CA . ARG A 1 122 ? -14.631 3.535 2.469 1.00 93.75 122 ARG A CA 1
ATOM 846 C C . ARG A 1 122 ? -13.478 3.051 3.342 1.00 93.75 122 ARG A C 1
ATOM 848 O O . ARG A 1 122 ? -13.714 2.409 4.359 1.00 93.75 122 ARG A O 1
ATOM 855 N N . SER A 1 123 ? -12.253 3.406 2.972 1.00 94.50 123 SER A N 1
ATOM 856 C CA . SER A 1 123 ? -11.076 3.099 3.788 1.00 94.50 123 SER A CA 1
ATOM 857 C C . SER A 1 123 ? -10.972 4.032 4.999 1.00 94.50 123 SER A C 1
ATOM 859 O O . SER A 1 123 ? -11.257 5.227 4.885 1.00 94.50 123 SER A O 1
ATOM 861 N N . ALA A 1 124 ? -10.522 3.487 6.133 1.00 95.50 124 ALA A N 1
ATOM 862 C CA . ALA A 1 124 ? -10.122 4.252 7.319 1.00 95.50 124 ALA A CA 1
ATOM 863 C C . ALA A 1 124 ? -8.700 4.837 7.202 1.00 95.50 124 ALA A C 1
ATOM 865 O O . ALA A 1 124 ? -8.254 5.555 8.089 1.00 95.50 124 ALA A O 1
ATOM 866 N N . TYR A 1 125 ? -7.981 4.522 6.119 1.00 96.88 125 TYR A N 1
ATOM 867 C CA . TYR A 1 125 ? -6.633 5.015 5.877 1.00 96.88 125 TYR A CA 1
ATOM 868 C C . TYR A 1 125 ? -6.607 6.540 5.747 1.00 96.88 125 TYR A C 1
ATOM 870 O O . TYR A 1 125 ? -7.326 7.111 4.925 1.00 96.88 125 TYR A O 1
ATOM 878 N N . GLU A 1 126 ? -5.706 7.177 6.493 1.00 95.06 126 GLU A N 1
ATOM 879 C CA . GLU A 1 126 ? -5.445 8.608 6.405 1.00 95.06 126 GLU A CA 1
ATOM 880 C C . GLU A 1 126 ? -3.980 8.860 6.001 1.00 95.06 126 GLU A C 1
ATOM 882 O O . GLU A 1 126 ? -3.063 8.525 6.757 1.00 95.06 126 GLU A O 1
ATOM 887 N N . PRO A 1 127 ? -3.699 9.439 4.814 1.00 96.31 127 PRO A N 1
ATOM 888 C CA . PRO A 1 127 ? -2.334 9.726 4.386 1.00 96.31 127 PRO A CA 1
ATOM 889 C C . PRO A 1 127 ? -1.495 10.514 5.391 1.00 96.31 127 PRO A C 1
ATOM 891 O O . PRO A 1 127 ? -0.305 10.238 5.522 1.00 96.31 127 PRO A O 1
ATOM 894 N N . GLN A 1 128 ? -2.081 11.470 6.119 1.00 94.19 128 GLN A N 1
ATOM 895 C CA . GLN A 1 128 ? -1.348 12.262 7.110 1.00 94.19 128 GLN A CA 1
ATOM 896 C C . GLN A 1 128 ? -0.758 11.388 8.220 1.00 94.19 128 GLN A C 1
ATOM 898 O O . GLN A 1 128 ? 0.313 11.719 8.724 1.00 94.19 128 GLN A O 1
ATOM 903 N N . ASP A 1 129 ? -1.418 10.285 8.580 1.00 96.25 129 ASP A N 1
ATOM 904 C CA . ASP A 1 129 ? -0.914 9.342 9.578 1.00 96.25 129 ASP A CA 1
ATOM 905 C C . ASP A 1 129 ? 0.279 8.545 9.040 1.00 96.25 129 ASP A C 1
ATOM 907 O O . ASP A 1 129 ? 1.269 8.371 9.745 1.00 96.25 129 ASP A O 1
ATOM 911 N N . LEU A 1 130 ? 0.259 8.156 7.760 1.00 97.00 130 LEU A N 1
ATOM 912 C CA . LEU A 1 130 ? 1.409 7.506 7.123 1.00 97.00 130 LEU A CA 1
ATOM 913 C C . LEU A 1 130 ? 2.611 8.454 7.032 1.00 97.00 130 LEU A C 1
ATOM 915 O O . LEU A 1 130 ? 3.735 8.081 7.355 1.00 97.00 130 LEU A O 1
ATOM 919 N N . PHE A 1 131 ? 2.377 9.703 6.618 1.00 96.12 131 PHE A N 1
ATOM 920 C CA . PHE A 1 131 ? 3.426 10.719 6.520 1.00 96.12 131 PHE A CA 1
ATOM 921 C C . PHE A 1 131 ? 3.932 11.206 7.887 1.00 96.12 131 PHE A C 1
ATOM 923 O O . PHE A 1 131 ? 4.995 11.826 7.939 1.00 96.12 131 PHE A O 1
ATOM 930 N N . ALA A 1 132 ? 3.249 10.886 8.991 1.00 92.88 132 ALA A N 1
ATOM 931 C CA . ALA A 1 132 ? 3.750 11.138 10.340 1.00 92.88 132 ALA A CA 1
ATOM 932 C C . ALA A 1 132 ? 5.038 10.340 10.641 1.00 92.88 132 ALA A C 1
ATOM 934 O O . ALA A 1 132 ? 5.874 10.807 11.417 1.00 92.88 132 ALA A O 1
ATOM 935 N N . ALA A 1 133 ? 5.277 9.226 9.931 1.00 90.94 133 ALA A N 1
ATOM 936 C CA . ALA A 1 133 ? 6.547 8.495 9.963 1.00 90.94 133 ALA A CA 1
ATOM 937 C C . ALA A 1 133 ? 7.753 9.391 9.618 1.00 90.94 133 ALA A C 1
ATOM 939 O O . ALA A 1 133 ? 8.813 9.269 10.224 1.00 90.94 133 ALA A O 1
ATOM 940 N N . ALA A 1 134 ? 7.592 10.369 8.714 1.00 89.75 134 ALA A N 1
ATOM 941 C CA . ALA A 1 134 ? 8.667 11.303 8.361 1.00 89.75 134 ALA A CA 1
ATOM 942 C C . ALA A 1 134 ? 9.119 12.184 9.545 1.00 89.75 134 ALA A C 1
ATOM 944 O O . ALA A 1 134 ? 10.246 12.697 9.533 1.00 89.75 134 ALA A O 1
ATOM 945 N N . GLY A 1 135 ? 8.235 12.368 10.533 1.00 90.12 135 GLY A N 1
ATOM 946 C CA . GLY A 1 135 ? 8.480 13.055 11.801 1.00 90.12 135 GLY A CA 1
ATOM 947 C C . GLY A 1 135 ? 8.746 12.115 12.982 1.00 90.12 135 GLY A C 1
ATOM 948 O O . GLY A 1 135 ? 8.833 12.600 14.103 1.00 90.12 135 GLY A O 1
ATOM 949 N N . GLY A 1 136 ? 8.872 10.803 12.752 1.00 93.31 136 GLY A N 1
ATOM 950 C CA . GLY A 1 136 ? 9.174 9.814 13.792 1.00 93.31 136 GLY A CA 1
ATOM 951 C C . GLY A 1 136 ? 7.963 9.262 14.553 1.00 93.31 136 GLY A C 1
ATOM 952 O O . GLY A 1 136 ? 8.146 8.499 15.498 1.00 93.31 136 GLY A O 1
ATOM 953 N N . ASP A 1 137 ? 6.729 9.604 14.168 1.00 96.69 137 ASP A N 1
ATOM 954 C CA . ASP A 1 137 ? 5.531 9.113 14.859 1.00 96.69 137 ASP A CA 1
ATOM 955 C C . ASP A 1 137 ? 5.172 7.691 14.407 1.00 96.69 137 ASP A C 1
ATOM 957 O O . ASP A 1 137 ? 4.457 7.464 13.423 1.00 96.69 137 ASP A O 1
ATOM 961 N N . ARG A 1 138 ? 5.692 6.716 15.154 1.00 96.94 138 ARG A N 1
ATOM 962 C CA . ARG A 1 138 ? 5.456 5.291 14.910 1.00 96.94 138 ARG A CA 1
ATOM 963 C C . ARG A 1 138 ? 3.993 4.891 15.082 1.00 96.94 138 ARG A C 1
ATOM 965 O O . ARG A 1 138 ? 3.512 4.044 14.333 1.00 96.94 138 ARG A O 1
ATOM 972 N N . ALA A 1 139 ? 3.290 5.462 16.059 1.00 97.69 139 ALA A N 1
ATOM 973 C CA . ALA A 1 139 ? 1.927 5.053 16.386 1.00 97.69 139 ALA A CA 1
ATOM 974 C C . ALA A 1 139 ? 0.961 5.398 15.247 1.00 97.69 139 ALA A C 1
ATOM 976 O O . ALA A 1 139 ? 0.165 4.556 14.823 1.00 97.69 139 ALA A O 1
ATOM 977 N N . ARG A 1 140 ? 1.086 6.606 14.689 1.00 97.31 140 ARG A N 1
ATOM 978 C CA . ARG A 1 140 ? 0.289 7.028 13.531 1.00 97.31 140 ARG A CA 1
ATOM 979 C C . ARG A 1 140 ? 0.665 6.265 12.266 1.00 97.31 140 ARG A C 1
ATOM 981 O O . ARG A 1 140 ? -0.228 5.804 11.558 1.00 97.31 140 ARG A O 1
ATOM 988 N N . ALA A 1 141 ? 1.957 6.035 12.025 1.00 96.69 141 ALA A N 1
ATOM 989 C CA . ALA A 1 141 ? 2.399 5.221 10.893 1.00 96.69 141 ALA A CA 1
ATOM 990 C C . ALA A 1 141 ? 1.794 3.806 10.936 1.00 96.69 141 ALA A C 1
ATOM 992 O O . ALA A 1 141 ? 1.256 3.325 9.938 1.00 96.69 141 ALA A O 1
ATOM 993 N N . LEU A 1 142 ? 1.817 3.168 12.111 1.00 97.75 142 LEU A N 1
ATOM 994 C CA . LEU A 1 142 ? 1.247 1.840 12.319 1.00 97.75 142 LEU A CA 1
ATOM 995 C C . LEU A 1 142 ? -0.276 1.834 12.135 1.00 97.75 142 LEU A C 1
ATOM 997 O O . LEU A 1 142 ? -0.802 0.952 11.460 1.00 97.75 142 LEU A O 1
ATOM 1001 N N . SER A 1 143 ? -0.982 2.840 12.664 1.00 98.00 143 SER A N 1
ATOM 1002 C CA . SER A 1 143 ? -2.425 3.022 12.438 1.00 98.00 143 SER A CA 1
ATOM 1003 C C . SER A 1 143 ? -2.760 3.088 10.943 1.00 98.00 143 SER A C 1
ATOM 1005 O O . SER A 1 143 ? -3.636 2.368 10.456 1.00 98.00 143 SER A O 1
ATOM 1007 N N . ALA A 1 144 ? -2.000 3.881 10.182 1.00 97.88 144 ALA A N 1
ATOM 1008 C CA . ALA A 1 144 ? -2.188 4.015 8.743 1.00 97.88 144 ALA A CA 1
ATOM 1009 C C . ALA A 1 144 ? -1.953 2.692 7.996 1.00 97.88 144 ALA A C 1
ATOM 1011 O O . ALA A 1 144 ? -2.719 2.346 7.096 1.00 97.88 144 ALA A O 1
ATOM 1012 N N . LEU A 1 145 ? -0.917 1.939 8.372 1.00 98.12 145 LEU A N 1
ATOM 1013 C CA . LEU A 1 145 ? -0.589 0.647 7.764 1.00 98.12 145 LEU A CA 1
ATOM 1014 C C . LEU A 1 145 ? -1.626 -0.431 8.091 1.00 98.12 145 LEU A C 1
ATOM 1016 O O . LEU A 1 145 ? -2.032 -1.165 7.193 1.00 98.12 145 LEU A O 1
ATOM 1020 N N . ARG A 1 146 ? -2.134 -0.477 9.327 1.00 97.94 146 ARG A N 1
ATOM 1021 C CA . ARG A 1 146 ? -3.255 -1.353 9.703 1.00 97.94 146 ARG A CA 1
ATOM 1022 C C . ARG A 1 146 ? -4.503 -1.039 8.883 1.00 97.94 146 ARG A C 1
ATOM 1024 O O . ARG A 1 146 ? -5.128 -1.946 8.342 1.00 97.94 146 ARG A O 1
ATOM 1031 N N . ALA A 1 147 ? -4.834 0.242 8.718 1.00 97.38 147 ALA A N 1
ATOM 1032 C CA . ALA A 1 147 ? -5.972 0.654 7.900 1.00 97.38 147 ALA A CA 1
ATOM 1033 C C . ALA A 1 147 ? -5.800 0.277 6.415 1.00 97.38 147 ALA A C 1
ATOM 1035 O O . ALA A 1 147 ? -6.767 -0.135 5.764 1.00 97.38 147 ALA A O 1
ATOM 1036 N N . LEU A 1 148 ? -4.571 0.375 5.888 1.00 97.31 148 LEU A N 1
ATOM 1037 C CA . LEU A 1 148 ? -4.227 -0.093 4.544 1.00 97.31 148 LEU A CA 1
ATOM 1038 C C . LEU A 1 148 ? -4.352 -1.610 4.412 1.00 97.31 148 LEU A C 1
ATOM 1040 O O . LEU A 1 148 ? -4.870 -2.066 3.405 1.00 97.31 148 LEU A O 1
ATOM 1044 N N . LEU A 1 149 ? -3.925 -2.401 5.394 1.00 96.31 149 LEU A N 1
ATOM 1045 C CA . LEU A 1 149 ? -4.076 -3.857 5.330 1.00 96.31 149 LEU A CA 1
ATOM 1046 C C . LEU A 1 149 ? -5.543 -4.279 5.467 1.00 96.31 149 LEU A C 1
ATOM 1048 O O . LEU A 1 149 ? -6.006 -5.124 4.711 1.00 96.31 149 LEU A O 1
ATOM 1052 N N . ALA A 1 150 ? -6.317 -3.627 6.336 1.00 95.38 150 ALA A N 1
ATOM 1053 C CA . ALA A 1 150 ? -7.748 -3.894 6.473 1.00 95.38 150 ALA A CA 1
ATOM 1054 C C . ALA A 1 150 ? -8.538 -3.563 5.192 1.00 95.38 150 ALA A C 1
ATOM 1056 O O . ALA A 1 150 ? -9.478 -4.272 4.833 1.00 95.38 150 ALA A O 1
ATOM 1057 N N . THR A 1 151 ? -8.155 -2.489 4.488 1.00 95.31 151 THR A N 1
ATOM 1058 C CA . THR A 1 151 ? -8.818 -2.026 3.256 1.00 95.31 151 THR A CA 1
ATOM 1059 C C . THR A 1 151 ? -7.800 -1.609 2.179 1.00 95.31 151 THR A C 1
ATOM 1061 O O . THR A 1 151 ? -7.644 -0.415 1.905 1.00 95.31 151 THR A O 1
ATOM 1064 N N . PRO A 1 152 ? -7.117 -2.568 1.517 1.00 94.88 152 PRO A N 1
ATOM 1065 C CA . PRO A 1 152 ? -5.990 -2.261 0.627 1.00 94.88 152 PRO A CA 1
ATOM 1066 C C . PRO A 1 152 ? -6.362 -1.405 -0.576 1.00 94.88 152 PRO A C 1
ATOM 1068 O O . PRO A 1 152 ? -5.592 -0.527 -0.977 1.00 94.88 152 PRO A O 1
ATOM 1071 N N . GLN A 1 153 ? -7.548 -1.636 -1.148 1.00 91.69 153 GLN A N 1
ATOM 1072 C CA . GLN A 1 153 ? -8.012 -0.987 -2.374 1.00 91.69 153 GLN A CA 1
ATOM 1073 C C . GLN A 1 153 ? -6.899 -0.964 -3.446 1.00 91.69 153 GLN A C 1
ATOM 1075 O O . GLN A 1 153 ? -6.216 -1.956 -3.675 1.00 91.69 153 GLN A O 1
ATOM 1080 N N . ASN A 1 154 ? -6.654 0.189 -4.082 1.00 91.50 154 ASN A N 1
ATOM 1081 C CA . ASN A 1 154 ? -5.464 0.408 -4.909 1.00 91.50 154 ASN A CA 1
ATOM 1082 C C . ASN A 1 154 ? -4.336 1.136 -4.169 1.00 91.50 154 ASN A C 1
ATOM 1084 O O . ASN A 1 154 ? -3.500 1.770 -4.817 1.00 91.50 154 ASN A O 1
ATOM 1088 N N . ASN A 1 155 ? -4.377 1.167 -2.843 1.00 95.75 155 ASN A N 1
ATOM 1089 C CA . ASN A 1 155 ? -3.395 1.856 -2.023 1.00 95.75 155 ASN A CA 1
ATOM 1090 C C . ASN A 1 155 ? -2.277 0.926 -1.551 1.00 95.75 155 ASN A C 1
ATOM 1092 O O . ASN A 1 155 ? -1.178 1.425 -1.329 1.00 95.75 155 ASN A O 1
ATOM 1096 N N . LEU A 1 156 ? -2.552 -0.373 -1.422 1.00 96.88 156 LEU A N 1
ATOM 1097 C CA . LEU A 1 156 ? -1.587 -1.384 -1.014 1.00 96.88 156 LEU A CA 1
ATOM 1098 C C . LEU A 1 156 ? -1.735 -2.640 -1.882 1.00 96.88 156 LEU A C 1
ATOM 1100 O O . LEU A 1 156 ? -2.847 -3.138 -2.076 1.00 96.88 156 LEU A O 1
ATOM 1104 N N . THR A 1 157 ? -0.605 -3.143 -2.374 1.00 96.06 157 THR A N 1
ATOM 1105 C CA . THR A 1 157 ? -0.493 -4.437 -3.061 1.00 96.06 157 THR A CA 1
ATOM 1106 C C . THR A 1 157 ? 0.724 -5.176 -2.512 1.00 96.06 157 THR A C 1
ATOM 1108 O O . THR A 1 157 ? 1.780 -4.565 -2.360 1.00 96.06 157 THR A O 1
ATOM 1111 N N . VAL A 1 158 ? 0.597 -6.473 -2.235 1.00 94.88 158 VAL A N 1
ATOM 1112 C CA . VAL A 1 158 ? 1.717 -7.327 -1.807 1.00 94.88 158 VAL A CA 1
ATOM 1113 C C . VAL A 1 158 ? 1.983 -8.387 -2.865 1.00 94.88 158 VAL A C 1
ATOM 1115 O O . VAL A 1 158 ? 1.047 -9.015 -3.374 1.00 94.88 158 VAL A O 1
ATOM 1118 N N . PHE A 1 159 ? 3.261 -8.591 -3.165 1.00 92.44 159 PHE A N 1
ATOM 1119 C CA . PHE A 1 159 ? 3.759 -9.591 -4.095 1.00 92.44 159 PHE A CA 1
ATOM 1120 C C . PHE A 1 159 ? 4.726 -10.542 -3.391 1.00 92.44 159 PHE A C 1
ATOM 1122 O O . PHE A 1 159 ? 5.505 -10.120 -2.532 1.00 92.44 159 PHE A O 1
ATOM 1129 N N . ASP A 1 160 ? 4.672 -11.816 -3.769 1.00 87.38 160 ASP A N 1
ATOM 1130 C CA . ASP A 1 160 ? 5.641 -12.819 -3.331 1.00 87.38 160 ASP A CA 1
ATOM 1131 C C . ASP A 1 160 ? 6.980 -12.700 -4.082 1.00 87.38 160 ASP A C 1
ATOM 1133 O O . ASP A 1 160 ? 7.125 -11.914 -5.018 1.00 87.38 160 ASP A O 1
ATOM 1137 N N . ALA A 1 161 ? 7.963 -13.524 -3.709 1.00 82.12 161 ALA A N 1
ATOM 1138 C CA . ALA A 1 161 ? 9.286 -13.545 -4.339 1.00 82.12 161 ALA A CA 1
ATOM 1139 C C . ALA A 1 161 ? 9.261 -13.838 -5.855 1.00 82.12 161 ALA A C 1
ATOM 1141 O O . ALA A 1 161 ? 10.199 -13.483 -6.574 1.00 82.12 161 ALA A O 1
ATOM 1142 N N . ALA A 1 162 ? 8.193 -14.472 -6.355 1.00 81.81 162 ALA A N 1
ATOM 1143 C CA . ALA A 1 162 ? 7.995 -14.743 -7.774 1.00 81.81 162 ALA A CA 1
ATOM 1144 C C . ALA A 1 162 ? 7.328 -13.572 -8.523 1.00 81.81 162 ALA A C 1
ATOM 1146 O O . ALA A 1 162 ? 7.130 -13.679 -9.734 1.00 81.81 162 ALA A O 1
ATOM 1147 N N . GLY A 1 163 ? 6.997 -12.475 -7.833 1.00 82.75 163 GLY A N 1
ATOM 1148 C CA . GLY A 1 163 ? 6.306 -11.310 -8.383 1.00 82.75 163 GLY A CA 1
ATOM 1149 C C . GLY A 1 163 ? 4.794 -11.503 -8.532 1.00 82.75 163 GLY A C 1
ATOM 1150 O O . GLY A 1 163 ? 4.131 -10.703 -9.193 1.00 82.75 163 GLY A O 1
ATOM 1151 N N . ARG A 1 164 ? 4.212 -12.557 -7.948 1.00 87.56 164 ARG A N 1
ATOM 1152 C CA . ARG A 1 164 ? 2.766 -12.813 -8.025 1.00 87.56 164 ARG A CA 1
ATOM 1153 C C . ARG A 1 164 ? 2.056 -12.020 -6.939 1.00 87.56 164 ARG A C 1
ATOM 1155 O O . ARG A 1 164 ? 2.480 -12.021 -5.787 1.00 87.56 164 ARG A O 1
ATOM 1162 N N . ARG A 1 165 ? 0.949 -11.363 -7.292 1.00 91.44 165 ARG A N 1
ATOM 1163 C CA . ARG A 1 165 ? 0.117 -10.636 -6.326 1.00 91.44 165 ARG A CA 1
ATOM 1164 C C . ARG A 1 165 ? -0.549 -11.624 -5.369 1.00 91.44 165 ARG A C 1
ATOM 1166 O O . ARG A 1 165 ? -1.359 -12.435 -5.809 1.00 91.44 165 ARG A O 1
ATOM 1173 N N . VAL A 1 166 ? -0.260 -11.491 -4.080 1.00 93.19 166 VAL A N 1
ATOM 1174 C CA . VAL A 1 166 ? -0.832 -12.328 -3.010 1.00 93.19 166 VAL A CA 1
ATOM 1175 C C . VAL A 1 166 ? -1.852 -11.581 -2.152 1.00 93.19 166 VAL A C 1
ATOM 1177 O O . VAL A 1 166 ? -2.682 -12.211 -1.508 1.00 93.19 166 VAL A O 1
ATOM 1180 N N . TYR A 1 167 ? -1.830 -10.242 -2.157 1.00 94.94 167 TYR A N 1
ATOM 1181 C CA . TYR A 1 167 ? -2.745 -9.433 -1.349 1.00 94.94 167 TYR A CA 1
ATOM 1182 C C . TYR A 1 167 ? -3.006 -8.047 -1.949 1.00 94.94 167 TYR A C 1
ATOM 1184 O O . TYR A 1 167 ? -2.116 -7.437 -2.546 1.00 94.94 167 TYR A O 1
ATOM 1192 N N . GLY A 1 168 ? -4.212 -7.518 -1.730 1.00 93.44 168 GLY A N 1
ATOM 1193 C CA . GLY A 1 168 ? -4.594 -6.156 -2.108 1.00 93.44 168 GLY A CA 1
ATOM 1194 C C . GLY A 1 168 ? -4.686 -5.901 -3.618 1.00 93.44 168 GLY A C 1
ATOM 1195 O O . GLY A 1 168 ? -4.825 -6.819 -4.424 1.00 93.44 168 GLY A O 1
ATOM 1196 N N . GLY A 1 169 ? -4.657 -4.626 -4.007 1.00 86.75 169 GLY A N 1
ATOM 1197 C CA . GLY A 1 169 ? -4.691 -4.186 -5.407 1.00 86.75 169 GLY A CA 1
ATOM 1198 C C . GLY A 1 169 ? -6.070 -4.160 -6.087 1.00 86.75 169 GLY A C 1
ATOM 1199 O O . GLY A 1 169 ? -6.168 -3.660 -7.212 1.00 86.75 169 GLY A O 1
ATOM 1200 N N . ASP A 1 170 ? -7.136 -4.636 -5.436 1.00 85.00 170 ASP A N 1
ATOM 1201 C CA . ASP A 1 170 ? -8.510 -4.569 -5.949 1.00 85.00 170 ASP A CA 1
ATOM 1202 C C . ASP A 1 170 ? -9.289 -3.399 -5.327 1.00 85.00 170 ASP A C 1
ATOM 1204 O O . ASP A 1 170 ? -9.493 -3.328 -4.119 1.00 85.00 170 ASP A O 1
ATOM 1208 N N . LYS A 1 171 ? -9.760 -2.471 -6.169 1.00 78.50 171 LYS A N 1
ATOM 1209 C CA . LYS A 1 171 ? -10.547 -1.297 -5.750 1.00 78.50 171 LYS A CA 1
ATOM 1210 C C . LYS A 1 171 ? -11.972 -1.646 -5.319 1.00 78.50 171 LYS A C 1
ATOM 1212 O O . LYS A 1 171 ? -12.563 -0.878 -4.561 1.00 78.50 171 LYS A O 1
ATOM 1217 N N . ARG A 1 172 ? -12.546 -2.718 -5.869 1.00 81.50 172 ARG A N 1
ATOM 1218 C CA . ARG A 1 172 ? -13.954 -3.084 -5.670 1.00 81.50 172 ARG A CA 1
ATOM 1219 C C . ARG A 1 172 ? -14.143 -3.966 -4.445 1.00 81.50 172 ARG A C 1
ATOM 1221 O O . ARG A 1 172 ? -15.208 -3.908 -3.840 1.00 81.50 172 ARG A O 1
ATOM 1228 N N . ALA A 1 173 ? -13.112 -4.707 -4.049 1.00 81.88 173 ALA A N 1
ATOM 1229 C CA . ALA A 1 173 ? -13.111 -5.453 -2.802 1.00 81.88 173 ALA A CA 1
ATOM 1230 C C . ALA A 1 173 ? -13.319 -4.504 -1.607 1.00 81.88 173 ALA A C 1
ATOM 1232 O O . ALA A 1 173 ? -12.554 -3.559 -1.399 1.00 81.88 173 ALA A O 1
ATOM 1233 N N . ALA A 1 174 ? -14.377 -4.744 -0.828 1.00 81.88 174 ALA A N 1
ATOM 1234 C CA . ALA A 1 174 ? -14.648 -4.002 0.404 1.00 81.88 174 ALA A CA 1
ATOM 1235 C C . ALA A 1 174 ? -13.595 -4.308 1.482 1.00 81.88 174 ALA A C 1
ATOM 1237 O O . ALA A 1 174 ? -13.139 -3.406 2.180 1.00 81.88 174 ALA A O 1
ATOM 1238 N N . ALA A 1 175 ? -13.191 -5.573 1.560 1.00 88.50 175 ALA A N 1
ATOM 1239 C CA . ALA A 1 175 ? -12.114 -6.084 2.387 1.00 88.50 175 ALA A CA 1
ATOM 1240 C C . ALA A 1 175 ? -11.471 -7.289 1.672 1.00 88.50 175 ALA A C 1
ATOM 1242 O O . ALA A 1 175 ? -12.098 -7.872 0.783 1.00 88.50 175 ALA A O 1
ATOM 1243 N N . PRO A 1 176 ? -10.246 -7.678 2.050 1.00 92.06 176 PRO A N 1
ATOM 1244 C CA . PRO A 1 176 ? -9.643 -8.936 1.617 1.00 92.06 176 PRO A CA 1
ATOM 1245 C C . PRO A 1 176 ? -10.529 -10.129 1.999 1.00 92.06 176 PRO A C 1
ATOM 1247 O O . PRO A 1 176 ? -11.177 -10.109 3.049 1.00 92.06 176 PRO A O 1
ATOM 1250 N N . ASP A 1 177 ? -10.567 -11.166 1.170 1.00 92.12 177 ASP A N 1
ATOM 1251 C CA . 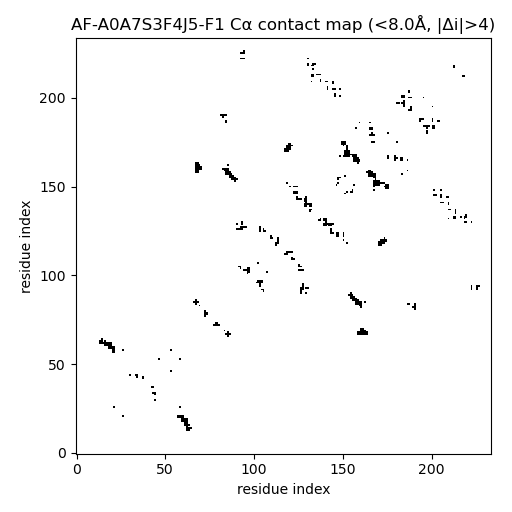ASP A 1 177 ? -11.222 -12.431 1.508 1.00 92.12 177 ASP A CA 1
ATOM 1252 C C . ASP A 1 177 ? -10.285 -13.345 2.321 1.00 92.12 177 ASP A C 1
ATOM 1254 O O . ASP A 1 177 ? -9.137 -13.002 2.621 1.00 92.12 177 ASP A O 1
ATOM 1258 N N . GLU A 1 178 ? -10.799 -14.487 2.772 1.00 91.56 178 GLU A N 1
ATOM 1259 C CA . GLU A 1 178 ? -10.032 -15.453 3.566 1.00 91.56 178 GLU A CA 1
ATOM 1260 C C . GLU A 1 178 ? -8.846 -16.036 2.787 1.00 91.56 178 GLU A C 1
ATOM 1262 O O . GLU A 1 178 ? -7.757 -16.168 3.342 1.00 91.56 178 GLU A O 1
ATOM 1267 N N . ALA A 1 179 ? -9.013 -16.279 1.484 1.00 92.56 179 ALA A N 1
ATOM 1268 C CA . ALA A 1 179 ? -7.945 -16.776 0.622 1.00 92.56 179 ALA A CA 1
ATOM 1269 C C . ALA A 1 179 ? -6.777 -15.780 0.529 1.00 92.56 179 ALA A C 1
ATOM 1271 O O . ALA A 1 179 ? -5.620 -16.167 0.692 1.00 92.56 179 ALA A O 1
ATOM 1272 N N . ALA A 1 180 ? -7.062 -14.489 0.339 1.00 92.25 180 ALA A N 1
ATOM 1273 C CA . ALA A 1 180 ? -6.055 -13.435 0.335 1.00 92.25 180 ALA A CA 1
ATOM 1274 C C . ALA A 1 180 ? -5.372 -13.299 1.704 1.00 92.25 180 ALA A C 1
ATOM 1276 O O . ALA A 1 180 ? -4.151 -13.157 1.767 1.00 92.25 180 ALA A O 1
ATOM 1277 N N . ARG A 1 181 ? -6.126 -13.376 2.812 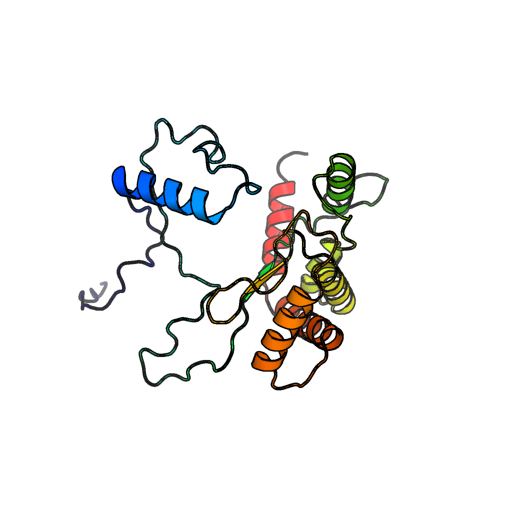1.00 93.56 181 ARG A N 1
ATOM 1278 C CA . ARG A 1 181 ? -5.546 -13.369 4.170 1.00 93.56 181 ARG A CA 1
ATOM 1279 C C . ARG A 1 181 ? -4.616 -14.562 4.399 1.00 93.56 181 ARG A C 1
ATOM 1281 O O . ARG A 1 181 ? -3.520 -14.368 4.914 1.00 93.56 181 ARG A O 1
ATOM 1288 N N . GLY A 1 182 ? -5.016 -15.760 3.976 1.00 93.12 182 GLY A N 1
ATOM 1289 C CA . GLY A 1 182 ? -4.188 -16.965 4.051 1.00 93.12 182 GLY A CA 1
ATOM 1290 C C . GLY A 1 182 ? -2.922 -16.861 3.199 1.00 93.12 182 GLY A C 1
ATOM 1291 O O . GLY A 1 182 ? -1.835 -17.189 3.671 1.00 93.12 182 GLY A O 1
ATOM 1292 N N . ALA A 1 183 ? -3.033 -16.333 1.976 1.00 93.06 183 ALA A N 1
ATOM 1293 C CA . ALA A 1 183 ? -1.889 -16.103 1.094 1.00 93.06 183 ALA A CA 1
ATOM 1294 C C . ALA A 1 183 ? -0.897 -15.086 1.682 1.00 93.06 183 ALA A C 1
ATOM 1296 O O . ALA A 1 183 ? 0.313 -15.310 1.632 1.00 93.06 183 ALA A O 1
ATOM 1297 N N . LEU A 1 184 ? -1.397 -14.000 2.283 1.00 93.19 184 LEU A N 1
ATOM 1298 C CA . LEU A 1 184 ? -0.568 -13.047 3.020 1.00 93.19 184 LEU A CA 1
ATOM 1299 C C . LEU A 1 184 ? 0.117 -13.718 4.215 1.00 93.19 184 LEU A C 1
ATOM 1301 O O . LEU A 1 184 ? 1.323 -13.553 4.382 1.00 93.19 184 LEU A O 1
ATOM 1305 N N . GLY A 1 185 ? -0.635 -14.494 5.002 1.00 92.50 185 GLY A N 1
ATOM 1306 C CA . GLY A 1 185 ? -0.126 -15.249 6.146 1.00 92.50 185 GLY A CA 1
ATOM 1307 C C . GLY A 1 185 ? 1.048 -16.142 5.766 1.00 92.50 185 GLY A C 1
ATOM 1308 O O . GLY A 1 185 ? 2.146 -15.963 6.282 1.00 92.50 185 GLY A O 1
ATOM 1309 N N . GLY A 1 186 ? 0.859 -17.015 4.774 1.00 90.69 186 GLY A N 1
ATOM 1310 C CA . GLY A 1 186 ? 1.921 -17.899 4.292 1.00 90.69 186 GLY A CA 1
ATOM 1311 C C . GLY A 1 186 ? 3.151 -17.145 3.779 1.00 90.69 186 GLY A C 1
ATOM 1312 O O . GLY A 1 186 ? 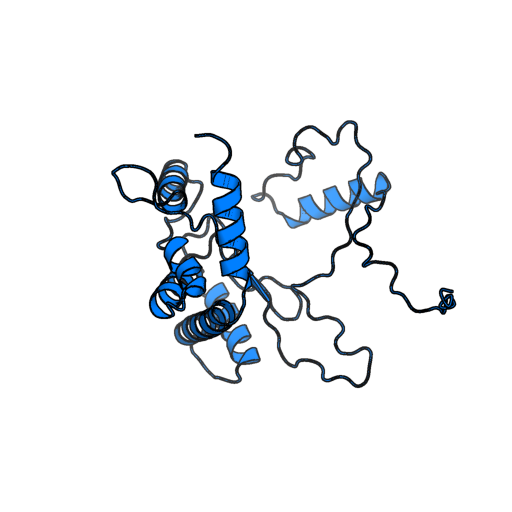4.280 -17.569 4.024 1.00 90.69 186 GLY A O 1
ATOM 1313 N N . ALA A 1 187 ? 2.960 -16.004 3.113 1.00 89.69 187 ALA A N 1
ATOM 1314 C CA . ALA A 1 187 ? 4.069 -15.217 2.586 1.00 89.69 187 ALA A CA 1
ATOM 1315 C C . ALA A 1 187 ? 4.851 -14.472 3.691 1.00 89.69 187 ALA A C 1
ATOM 1317 O O . ALA A 1 187 ? 6.076 -14.379 3.617 1.00 89.69 187 ALA A O 1
ATOM 1318 N N . VAL A 1 188 ? 4.172 -13.992 4.740 1.00 90.88 188 VAL A N 1
ATOM 1319 C CA . VAL A 1 188 ? 4.809 -13.398 5.931 1.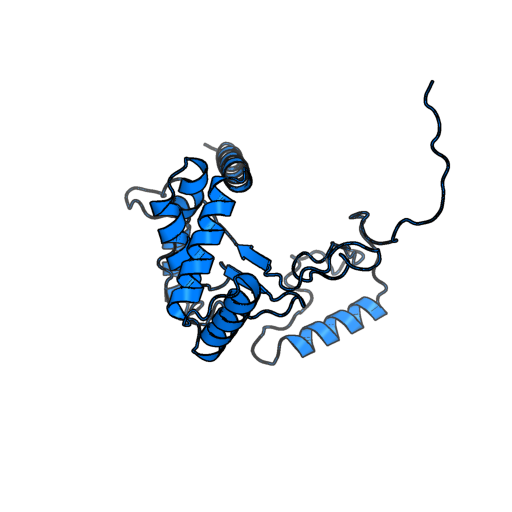00 90.88 188 VAL A CA 1
ATOM 1320 C C . VAL A 1 188 ? 5.510 -14.468 6.769 1.00 90.88 188 VAL A C 1
ATOM 1322 O O . VAL A 1 188 ? 6.650 -14.257 7.174 1.00 90.88 188 VAL A O 1
ATOM 1325 N N . SER A 1 189 ? 4.894 -15.636 6.968 1.00 88.62 189 SER A N 1
ATOM 1326 C CA . SER A 1 189 ? 5.521 -16.775 7.650 1.00 88.62 189 SER A CA 1
ATOM 1327 C C . SER A 1 189 ? 6.775 -17.258 6.927 1.00 88.62 189 SER A C 1
ATOM 1329 O O . SE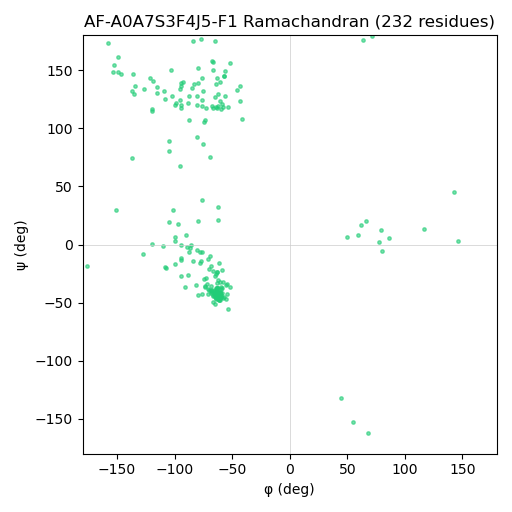R A 1 189 ? 7.784 -17.522 7.570 1.00 88.62 189 SER A O 1
ATOM 1331 N N . ALA A 1 190 ? 6.761 -17.310 5.592 1.00 86.62 190 ALA A N 1
ATOM 1332 C CA . ALA A 1 190 ? 7.953 -17.644 4.815 1.00 86.62 190 ALA A CA 1
ATOM 1333 C C . ALA A 1 190 ? 9.085 -16.616 5.000 1.00 86.62 190 ALA A C 1
ATOM 1335 O O . ALA A 1 190 ? 10.254 -16.990 4.974 1.00 86.62 190 ALA A O 1
ATOM 1336 N N . LEU A 1 191 ? 8.747 -15.333 5.189 1.00 85.69 191 LEU A N 1
ATOM 1337 C CA . LEU A 1 191 ? 9.723 -14.265 5.409 1.00 85.69 191 LEU A CA 1
ATOM 1338 C C . LEU A 1 191 ? 10.301 -14.267 6.832 1.00 85.69 191 LEU A C 1
ATOM 1340 O O . LEU A 1 191 ? 11.497 -14.041 6.996 1.00 85.69 191 LEU A O 1
ATOM 1344 N N . LEU A 1 192 ? 9.456 -14.469 7.846 1.00 84.31 192 LEU A N 1
ATOM 1345 C CA . LEU A 1 192 ? 9.820 -14.293 9.258 1.00 84.31 192 LEU A CA 1
ATOM 1346 C C . LEU A 1 192 ? 10.149 -15.605 9.983 1.00 84.31 192 LEU A C 1
ATOM 1348 O O . LEU A 1 192 ? 10.766 -15.567 11.040 1.00 84.31 192 LEU A O 1
ATOM 1352 N N . GLY A 1 193 ? 9.761 -16.757 9.433 1.00 77.25 193 GLY A N 1
ATOM 1353 C CA . GLY A 1 193 ? 9.898 -18.061 10.089 1.00 77.25 193 GLY A CA 1
ATOM 1354 C C . GLY A 1 193 ? 8.848 -18.340 11.173 1.00 77.25 193 GLY A C 1
ATOM 1355 O O . GLY A 1 193 ? 8.888 -19.407 11.782 1.00 77.25 193 GLY A O 1
ATOM 1356 N N . ASP A 1 194 ? 7.899 -17.423 11.393 1.00 65.44 194 ASP A N 1
ATOM 1357 C CA . ASP A 1 194 ? 6.898 -17.511 12.460 1.00 65.44 194 ASP A CA 1
ATOM 1358 C C . ASP A 1 194 ? 5.578 -18.139 11.985 1.00 65.44 194 ASP A C 1
ATOM 1360 O O . ASP A 1 194 ? 5.025 -17.778 10.940 1.00 65.44 194 ASP A O 1
ATOM 1364 N N . GLY A 1 195 ? 5.017 -19.037 12.801 1.00 61.69 195 GLY A N 1
ATOM 1365 C CA . GLY A 1 195 ? 3.702 -19.666 12.610 1.00 61.69 195 GLY A CA 1
ATOM 1366 C C . GLY A 1 195 ? 2.517 -18.756 12.949 1.00 61.69 195 GLY A C 1
ATOM 1367 O O . GLY A 1 195 ? 1.553 -19.219 13.554 1.00 61.69 195 GLY A O 1
ATOM 1368 N N . ASN A 1 196 ? 2.608 -17.464 12.624 1.00 62.72 196 ASN A N 1
ATOM 1369 C CA . ASN A 1 196 ? 1.549 -16.499 12.904 1.00 62.72 196 ASN A CA 1
ATOM 1370 C C . ASN A 1 196 ? 0.252 -16.885 12.182 1.00 62.72 196 ASN A C 1
ATOM 1372 O O . ASN A 1 196 ? 0.264 -17.281 11.015 1.00 62.72 196 ASN A O 1
ATOM 1376 N N . ASP A 1 197 ? -0.877 -16.719 12.870 1.00 72.56 197 ASP A N 1
ATOM 1377 C CA . ASP A 1 197 ? -2.181 -16.743 12.217 1.00 72.56 197 ASP A CA 1
ATOM 1378 C C . ASP A 1 197 ? -2.332 -15.551 11.247 1.00 72.56 197 ASP A C 1
ATOM 1380 O O . ASP A 1 197 ? -1.468 -14.675 11.128 1.00 72.56 197 ASP A O 1
ATOM 1384 N N . THR A 1 198 ? -3.436 -15.507 10.503 1.00 74.31 198 THR A N 1
ATOM 1385 C CA . THR A 1 198 ? -3.636 -14.475 9.476 1.00 74.31 198 THR A CA 1
ATOM 1386 C C . THR A 1 198 ? -3.681 -13.049 10.029 1.00 74.31 198 THR A C 1
ATOM 1388 O O . THR A 1 198 ? -3.314 -12.112 9.318 1.00 74.31 198 THR A O 1
ATOM 1391 N N . GLU A 1 199 ? -4.150 -12.864 11.267 1.00 76.31 199 GLU A N 1
ATOM 1392 C CA . GLU A 1 199 ? -4.259 -11.540 11.890 1.00 76.31 199 GLU A CA 1
ATOM 1393 C C . GLU A 1 199 ? -2.893 -11.082 12.417 1.00 76.31 199 GLU A C 1
ATOM 1395 O O . GLU A 1 199 ? -2.457 -9.964 12.128 1.00 76.31 199 GLU A O 1
ATOM 1400 N N . GLY A 1 200 ? -2.155 -11.990 13.058 1.00 86.81 200 GLY A N 1
ATOM 1401 C CA . GLY A 1 200 ? -0.770 -11.790 13.464 1.00 86.81 200 GLY A CA 1
ATOM 1402 C C . GLY A 1 200 ? 0.157 -11.505 12.283 1.00 86.81 200 GLY A C 1
ATOM 1403 O O . GLY A 1 200 ? 1.035 -10.651 12.386 1.00 86.81 200 GLY A O 1
ATOM 1404 N N . ALA A 1 201 ? -0.065 -12.135 11.126 1.00 90.38 201 ALA A N 1
ATOM 1405 C CA . ALA A 1 201 ? 0.712 -11.865 9.917 1.00 90.38 201 ALA A CA 1
ATOM 1406 C C . ALA A 1 201 ? 0.517 -10.434 9.387 1.00 90.38 201 ALA A C 1
ATOM 1408 O O . ALA A 1 201 ? 1.489 -9.772 9.012 1.00 90.38 201 ALA A O 1
ATOM 1409 N N . ALA A 1 202 ? -0.725 -9.937 9.371 1.00 92.69 202 ALA A N 1
ATOM 1410 C CA . ALA A 1 202 ? -1.009 -8.561 8.971 1.00 92.69 202 ALA A CA 1
ATOM 1411 C C . ALA A 1 202 ? -0.367 -7.560 9.946 1.00 92.69 202 ALA A C 1
ATOM 1413 O O . ALA A 1 202 ? 0.265 -6.594 9.515 1.00 92.69 202 ALA A O 1
ATOM 1414 N N . GLU A 1 203 ? -0.465 -7.816 11.250 1.00 94.81 203 GLU A N 1
ATOM 1415 C CA . GLU A 1 203 ? 0.151 -6.968 12.269 1.00 94.81 203 GLU A CA 1
ATOM 1416 C C . GLU A 1 203 ? 1.685 -6.965 12.177 1.00 94.81 203 GLU A C 1
ATOM 1418 O O . GLU A 1 203 ? 2.305 -5.900 12.196 1.00 94.81 203 GLU A O 1
ATOM 1423 N N . ALA A 1 204 ? 2.306 -8.133 11.996 1.00 94.00 204 ALA A N 1
ATOM 1424 C CA . ALA A 1 204 ? 3.751 -8.260 11.823 1.00 94.00 204 ALA A CA 1
ATOM 1425 C C . ALA A 1 204 ? 4.242 -7.494 10.585 1.00 94.00 204 ALA A C 1
ATOM 1427 O O . ALA A 1 204 ? 5.228 -6.753 10.660 1.00 94.00 204 ALA A O 1
ATOM 1428 N N . LEU A 1 205 ? 3.525 -7.601 9.459 1.00 94.94 205 LEU A N 1
ATOM 1429 C CA . LEU A 1 205 ? 3.847 -6.837 8.256 1.00 94.94 205 LEU A CA 1
ATOM 1430 C C . LEU A 1 205 ? 3.676 -5.327 8.480 1.00 94.94 205 LEU A C 1
ATOM 1432 O O . LEU A 1 205 ? 4.532 -4.551 8.057 1.00 94.94 205 LEU A O 1
ATOM 1436 N N . ALA A 1 206 ? 2.610 -4.893 9.158 1.00 96.88 206 ALA A N 1
ATOM 1437 C CA . ALA A 1 206 ? 2.403 -3.484 9.490 1.00 96.88 206 ALA A CA 1
ATOM 1438 C C . ALA A 1 206 ? 3.547 -2.937 10.355 1.00 96.88 206 ALA A C 1
ATOM 1440 O O . ALA A 1 206 ? 4.071 -1.857 10.077 1.00 96.88 206 ALA A O 1
ATOM 1441 N N . ALA A 1 207 ? 3.971 -3.693 11.370 1.00 95.44 207 ALA A N 1
ATOM 1442 C CA . ALA A 1 207 ? 5.089 -3.326 12.226 1.00 95.44 207 ALA A CA 1
ATOM 1443 C C . ALA A 1 207 ? 6.396 -3.214 11.427 1.00 95.44 207 ALA A C 1
ATOM 1445 O O . ALA A 1 207 ? 7.076 -2.193 11.522 1.00 95.44 207 ALA A O 1
ATOM 1446 N N . LEU A 1 208 ? 6.714 -4.205 10.588 1.00 94.56 208 LEU A N 1
ATOM 1447 C CA . LEU A 1 208 ? 7.916 -4.196 9.750 1.00 94.56 208 LEU A CA 1
ATOM 1448 C C . LEU A 1 208 ? 7.922 -3.021 8.758 1.00 94.56 208 LEU A C 1
ATOM 1450 O O . LEU A 1 208 ? 8.927 -2.326 8.622 1.00 94.56 208 LEU A O 1
ATOM 1454 N N . LEU A 1 209 ? 6.793 -2.740 8.105 1.00 95.81 209 LEU A N 1
ATOM 1455 C CA . LEU A 1 209 ? 6.677 -1.595 7.200 1.00 95.81 209 LEU A CA 1
ATOM 1456 C C . LEU A 1 209 ? 6.810 -0.260 7.939 1.00 95.81 209 LEU A C 1
ATOM 1458 O O . LEU A 1 209 ? 7.460 0.646 7.422 1.00 95.81 209 LEU A O 1
ATOM 1462 N N . ALA A 1 210 ? 6.247 -0.124 9.143 1.00 96.38 210 ALA A N 1
ATOM 1463 C CA . ALA A 1 210 ? 6.404 1.089 9.945 1.00 96.38 210 ALA A CA 1
ATOM 1464 C C . ALA A 1 210 ? 7.884 1.346 10.259 1.00 96.38 210 ALA A C 1
ATOM 1466 O O . ALA A 1 210 ? 8.375 2.459 10.082 1.00 96.38 210 ALA A O 1
ATOM 1467 N N . GLU A 1 211 ? 8.605 0.298 10.655 1.00 94.88 211 GLU A N 1
ATOM 1468 C CA . GLU A 1 211 ? 10.040 0.332 10.934 1.00 94.88 211 GLU A CA 1
ATOM 1469 C C . GLU A 1 211 ? 10.877 0.744 9.713 1.00 94.88 211 GLU A C 1
ATOM 1471 O O . GLU A 1 211 ? 11.819 1.531 9.851 1.00 94.88 211 GLU A O 1
ATOM 1476 N N . VAL A 1 212 ? 10.530 0.257 8.518 1.00 94.62 212 VAL A N 1
ATOM 1477 C CA . VAL A 1 212 ? 11.168 0.680 7.261 1.00 94.62 212 VAL A CA 1
ATOM 1478 C C . VAL A 1 212 ? 10.867 2.155 6.987 1.00 94.62 212 VAL A C 1
ATOM 1480 O O . VAL A 1 212 ? 11.782 2.952 6.798 1.00 94.62 212 VAL A O 1
ATOM 1483 N N . LEU A 1 213 ? 9.596 2.558 7.028 1.00 94.69 213 LEU A N 1
ATOM 1484 C CA . LEU A 1 213 ? 9.171 3.923 6.699 1.00 94.69 213 LEU A CA 1
ATOM 1485 C C . LEU A 1 213 ? 9.695 4.991 7.672 1.00 94.69 213 LEU A C 1
ATOM 1487 O O . LEU A 1 213 ? 9.849 6.143 7.271 1.00 94.69 213 LEU A O 1
ATOM 1491 N N . LEU A 1 214 ? 9.959 4.627 8.929 1.00 94.00 214 LEU A N 1
ATOM 1492 C CA . LEU A 1 214 ? 10.561 5.512 9.932 1.00 94.00 214 LEU A CA 1
ATOM 1493 C C . LEU A 1 214 ? 12.055 5.755 9.686 1.00 94.00 214 LEU A C 1
ATOM 1495 O O . LEU A 1 214 ? 12.545 6.855 9.946 1.00 94.00 214 LEU A O 1
ATOM 1499 N N . ARG A 1 215 ? 12.784 4.736 9.213 1.00 93.88 215 ARG A N 1
ATOM 1500 C CA . ARG A 1 215 ? 14.229 4.831 8.942 1.00 93.88 215 ARG A CA 1
ATOM 1501 C C . ARG A 1 215 ? 14.518 5.485 7.597 1.00 93.88 215 ARG A C 1
ATOM 1503 O O . ARG A 1 215 ? 15.492 6.222 7.457 1.00 93.88 215 ARG A O 1
ATOM 1510 N N . GLU A 1 216 ? 13.661 5.229 6.621 1.00 93.19 216 GLU A N 1
ATOM 1511 C CA . GLU A 1 216 ? 13.879 5.625 5.242 1.00 93.19 216 GLU A CA 1
ATOM 1512 C C . GLU A 1 216 ? 13.470 7.086 4.953 1.00 93.19 216 GLU A C 1
ATOM 1514 O O . GLU A 1 216 ? 12.389 7.538 5.342 1.00 93.19 216 GLU A O 1
ATOM 1519 N N . PRO A 1 217 ? 14.264 7.856 4.182 1.00 93.00 217 PRO A N 1
ATOM 1520 C CA . PRO A 1 217 ? 13.983 9.270 3.920 1.00 93.00 217 PRO A CA 1
ATOM 1521 C C . PRO A 1 217 ? 12.859 9.497 2.892 1.00 93.00 217 PRO A C 1
ATOM 1523 O O . PRO A 1 217 ? 12.448 10.639 2.669 1.00 93.00 217 PRO A O 1
ATOM 1526 N N . HIS A 1 218 ? 12.355 8.436 2.257 1.00 92.81 218 HIS A N 1
ATOM 1527 C CA . HIS A 1 218 ? 11.458 8.497 1.102 1.00 92.81 218 HIS A CA 1
ATOM 1528 C C . HIS A 1 218 ? 10.165 9.281 1.369 1.00 92.81 218 HIS A C 1
ATOM 1530 O O . HIS A 1 218 ? 9.804 10.154 0.578 1.00 92.81 218 HIS A O 1
ATOM 1536 N N . LEU A 1 219 ? 9.484 9.043 2.498 1.00 93.31 219 LEU A N 1
ATOM 1537 C CA . LEU A 1 219 ? 8.258 9.782 2.831 1.00 93.31 219 LEU A CA 1
ATOM 1538 C C . LEU A 1 219 ? 8.536 11.254 3.143 1.00 93.31 219 LEU A C 1
ATOM 1540 O O . LEU A 1 219 ? 7.747 12.119 2.762 1.00 93.31 219 LEU A O 1
ATOM 1544 N N . ARG A 1 220 ? 9.672 11.560 3.780 1.00 93.19 220 ARG A N 1
ATOM 1545 C CA . ARG A 1 220 ? 10.089 12.943 4.049 1.00 93.19 220 ARG A CA 1
ATOM 1546 C C . ARG A 1 220 ? 10.356 13.695 2.747 1.00 93.19 220 ARG A C 1
ATOM 1548 O O . ARG A 1 220 ? 9.860 14.808 2.572 1.00 93.19 220 ARG A O 1
ATOM 1555 N N . ALA A 1 221 ? 11.095 13.076 1.827 1.00 94.19 221 ALA A N 1
ATOM 1556 C CA . ALA A 1 221 ? 11.382 13.639 0.512 1.00 94.19 221 ALA A CA 1
ATOM 1557 C C . ALA A 1 221 ? 10.097 13.841 -0.306 1.00 94.19 221 ALA A C 1
ATOM 1559 O O . ALA A 1 221 ? 9.864 14.924 -0.846 1.00 94.19 221 ALA A O 1
ATOM 1560 N N . LEU A 1 222 ? 9.213 12.839 -0.331 1.00 94.56 222 LEU A N 1
ATOM 1561 C CA . LEU A 1 222 ? 7.940 12.922 -1.039 1.00 94.56 222 LEU A CA 1
ATOM 1562 C C . LEU A 1 222 ? 7.025 14.012 -0.459 1.00 94.56 222 LEU A C 1
ATOM 1564 O O . LEU A 1 222 ? 6.430 14.770 -1.222 1.00 94.56 222 LEU A O 1
ATOM 1568 N N . LEU A 1 223 ? 6.942 14.151 0.869 1.00 92.94 223 LEU A N 1
ATOM 1569 C CA . LEU A 1 223 ? 6.162 15.217 1.505 1.00 92.94 223 LEU A CA 1
ATOM 1570 C C . LEU A 1 223 ? 6.714 16.606 1.160 1.00 92.94 223 LEU A C 1
ATOM 1572 O O . LEU A 1 223 ? 5.944 17.532 0.901 1.00 92.94 223 LEU A O 1
ATOM 1576 N N . ALA A 1 224 ? 8.040 16.759 1.118 1.00 92.25 224 ALA A N 1
ATOM 1577 C CA . ALA A 1 224 ? 8.673 18.006 0.699 1.00 92.25 224 ALA A CA 1
ATOM 1578 C C . ALA A 1 224 ? 8.321 18.359 -0.757 1.00 92.25 224 ALA A C 1
ATOM 1580 O O . ALA A 1 224 ? 8.005 19.514 -1.044 1.00 92.25 224 ALA A O 1
ATOM 1581 N N . LEU A 1 225 ? 8.297 17.373 -1.661 1.00 93.12 225 LEU A N 1
ATOM 1582 C CA . LEU A 1 225 ? 7.854 17.568 -3.046 1.00 93.12 225 LEU A CA 1
ATOM 1583 C C . LEU A 1 225 ? 6.375 17.964 -3.129 1.00 93.12 225 LEU A C 1
ATOM 1585 O O . LEU A 1 225 ? 6.037 18.905 -3.844 1.00 93.12 225 LEU A O 1
ATOM 1589 N N . GLN A 1 226 ? 5.501 17.312 -2.356 1.00 91.06 226 GLN A N 1
ATOM 1590 C CA . GLN A 1 226 ? 4.076 17.661 -2.303 1.00 91.06 226 GLN A CA 1
ATOM 1591 C C . GLN A 1 226 ? 3.854 19.103 -1.831 1.00 91.06 226 GLN A C 1
ATOM 1593 O O . GLN A 1 226 ? 3.001 19.799 -2.374 1.00 91.06 226 GLN A O 1
ATOM 1598 N N . ARG A 1 227 ? 4.648 19.575 -0.861 1.00 88.81 227 ARG A N 1
ATOM 1599 C CA . ARG A 1 227 ? 4.598 20.965 -0.380 1.00 88.81 227 ARG A CA 1
ATOM 1600 C C . ARG A 1 227 ? 5.054 21.960 -1.446 1.00 88.81 227 ARG A C 1
ATOM 1602 O O . ARG A 1 227 ? 4.399 22.976 -1.635 1.00 88.81 227 ARG A O 1
ATOM 1609 N N . ARG A 1 228 ? 6.141 21.657 -2.164 1.00 85.69 228 ARG A N 1
ATOM 1610 C CA . ARG A 1 228 ? 6.668 22.519 -3.237 1.00 85.69 228 ARG A CA 1
ATOM 1611 C C . ARG A 1 228 ? 5.700 22.633 -4.414 1.00 85.69 228 ARG A C 1
ATOM 1613 O O . ARG A 1 228 ? 5.476 23.730 -4.905 1.00 85.69 228 ARG A O 1
ATOM 1620 N N . GLY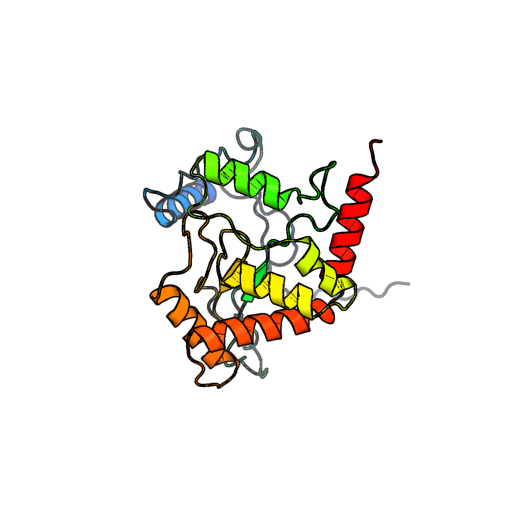 A 1 229 ? 5.084 21.523 -4.822 1.00 66.56 229 GLY A N 1
ATOM 1621 C CA . GLY A 1 229 ? 4.081 21.513 -5.892 1.00 66.56 229 GLY A CA 1
ATOM 1622 C C . GLY A 1 229 ? 2.769 22.222 -5.534 1.00 66.56 229 GLY A C 1
ATOM 1623 O O . GLY A 1 229 ? 2.022 22.588 -6.432 1.00 66.56 229 GLY A O 1
ATOM 1624 N N . GLY A 1 230 ? 2.489 22.434 -4.242 1.00 57.75 230 GLY A N 1
ATOM 1625 C CA . GLY A 1 230 ? 1.329 23.198 -3.769 1.00 57.75 230 GLY A CA 1
ATOM 1626 C C . GLY A 1 230 ? 1.557 24.710 -3.648 1.00 57.75 230 GLY A C 1
ATOM 1627 O O . GLY A 1 230 ? 0.606 25.421 -3.348 1.00 57.75 230 GLY A O 1
ATOM 1628 N N . GLY A 1 231 ? 2.790 25.196 -3.848 1.00 46.50 231 GLY A N 1
ATOM 1629 C CA . GLY A 1 231 ? 3.183 26.595 -3.625 1.00 46.50 231 GLY A CA 1
ATOM 1630 C C . GLY A 1 231 ? 3.248 27.484 -4.872 1.00 46.50 231 GLY A C 1
ATOM 1631 O O . GLY A 1 231 ? 3.637 28.640 -4.757 1.00 46.50 231 GLY A O 1
ATOM 1632 N N . ALA A 1 232 ? 2.893 26.980 -6.055 1.00 41.22 232 ALA A N 1
ATOM 1633 C CA . ALA A 1 232 ? 2.812 27.780 -7.278 1.00 41.22 232 ALA A CA 1
ATOM 1634 C C . ALA A 1 232 ? 1.338 28.049 -7.617 1.00 41.22 232 ALA A C 1
ATOM 1636 O O . ALA A 1 232 ? 0.752 27.334 -8.426 1.00 41.22 232 ALA A O 1
ATOM 1637 N N . GLY A 1 233 ? 0.721 29.036 -6.960 1.00 48.03 233 GLY A N 1
ATOM 1638 C CA . GLY A 1 233 ? -0.632 29.482 -7.316 1.00 48.03 233 GLY A CA 1
ATOM 1639 C C . GLY A 1 233 ? -1.542 29.885 -6.159 1.00 48.03 233 GLY A C 1
ATOM 1640 O O . GLY A 1 233 ? -2.709 29.494 -6.165 1.00 48.03 233 GLY A O 1
ATOM 1641 N N . VAL A 1 234 ? -1.039 30.659 -5.195 1.00 38.38 234 VAL A N 1
ATOM 1642 C CA . VAL A 1 234 ? -1.888 31.533 -4.368 1.00 38.38 234 VAL A CA 1
ATOM 1643 C C . VAL A 1 234 ? -1.348 32.946 -4.475 1.00 38.38 234 VAL A C 1
ATOM 1645 O O . VAL A 1 234 ? -0.114 33.084 -4.320 1.00 38.38 234 VAL A O 1
#

Solvent-accessible surface area (backbone atoms only — not comparable to full-atom values): 13543 Å² total; per-residue (Å²): 135,86,81,83,80,78,92,73,90,82,76,75,93,56,75,79,64,54,74,41,82,52,55,69,68,59,51,53,53,48,45,51,51,53,41,63,74,44,46,96,85,39,77,74,70,56,88,70,79,57,75,93,50,67,93,82,43,84,54,62,44,68,49,68,81,68,78,39,36,73,79,72,57,59,89,54,100,49,77,61,72,90,48,50,77,27,74,51,73,54,66,76,70,51,62,79,48,56,67,96,77,66,41,36,71,64,59,56,48,39,55,54,34,46,76,68,65,63,28,56,51,75,61,81,48,42,35,50,30,43,46,31,14,57,76,64,38,59,68,41,16,32,52,22,39,48,26,30,68,57,31,17,24,73,38,27,31,32,19,35,39,84,41,48,80,39,33,61,55,44,44,56,50,49,45,76,52,71,68,35,38,47,43,41,16,56,55,41,26,59,62,70,73,47,92,50,51,50,65,54,26,52,50,53,50,23,51,53,50,35,57,49,46,48,74,42,64,61,53,43,54,49,49,52,51,56,54,58,72,68,68,79,83,127

Sequence (234 aa):
CPRRCAAGEGGCPGDSGAPLALPAALREGLLAALNAARGEGGGRVVGAHATRAVEELEAYAVLERDKASVRGLGEGDGPRLAAALCVELKPKCGLPALGAGGKSRYALHQALKARRGEIGARSAYEPQDLFAAAGGDRARALSALRALLATPQNNLTVFDAAGRRVYGGDKRAAAPDEAARGALGGAVSALLGDGNDTEGAAEALAALLAEVLLREPHLRALLALQRRGGGAGV

Nearest PDB structures (foldseek):
  6fl3-assembly1_A  TM=8.355E-01  e=2.634E-07  Arabidopsis thaliana
  2xam-assembly2_B  TM=8.513E-01  e=5.943E-07  Arabidopsis thaliana
  2xan-assembly2_B  TM=8.163E-01  e=5.291E-07  Arabidopsis thaliana
  4aqk-assembly1_A  TM=7.724E-01  e=8.926E-07  Arabidopsis thaliana
  4lv7-assembly2_B  TM=8.195E-01  e=2.134E-06  Arabidopsis thaliana

pLDDT: mean 76.49, std 20.95, range [28.86, 98.12]

InterPro domains:
  IPR009286 Inositol-pentakisphosphate 2-kinase [PF06090] (59-227)
  IPR009286 Inositol-pentakisphosphate 2-kinase [PTHR14456] (77-227)

Radius of gyration: 21.24 Å; Cα contacts (8 Å, |Δi|>4): 310; chains: 1; bounding box: 65×51×51 Å

Organism: NCBI:txid676789